Protein AF-0000000076155299 (afdb_homodimer)

Structure (mmCIF, N/CA/C/O backbone):
data_AF-0000000076155299-model_v1
#
loop_
_entity.id
_entity.type
_entity.pdbx_description
1 polymer 'C-type lectin domain-containing protein'
#
loop_
_atom_site.group_PDB
_atom_site.id
_atom_site.type_symbol
_atom_site.label_atom_id
_atom_site.label_alt_id
_atom_site.label_comp_id
_atom_site.label_asym_id
_atom_site.label_entity_id
_atom_site.label_seq_id
_atom_site.pdbx_PDB_ins_code
_atom_site.Cartn_x
_atom_site.Cartn_y
_atom_site.Cartn_z
_atom_site.occupancy
_atom_site.B_iso_or_equiv
_atom_site.auth_seq_id
_atom_site.auth_comp_id
_atom_site.auth_asym_id
_atom_site.auth_atom_id
_atom_site.pdbx_PDB_model_num
ATOM 1 N N . GLN A 1 1 ? -7.082 25.656 -17.25 1 44.06 1 GLN A N 1
ATOM 2 C CA . GLN A 1 1 ? -6.465 25.719 -15.93 1 44.06 1 GLN A CA 1
ATOM 3 C C . GLN A 1 1 ? -6.414 24.328 -15.289 1 44.06 1 GLN A C 1
ATOM 5 O O . GLN A 1 1 ? -7.387 23.578 -15.352 1 44.06 1 GLN A O 1
ATOM 10 N N . ALA A 1 2 ? -5.34 23.812 -14.836 1 63.66 2 ALA A N 1
ATOM 11 C CA . ALA A 1 2 ? -5.23 22.469 -14.25 1 63.66 2 ALA A CA 1
ATOM 12 C C . ALA A 1 2 ? -6.055 22.359 -12.969 1 63.66 2 ALA A C 1
ATOM 14 O O . ALA A 1 2 ? -5.93 23.203 -12.07 1 63.66 2 ALA A O 1
AT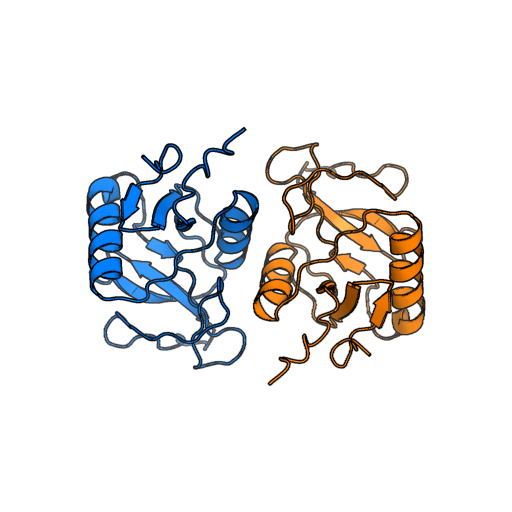OM 15 N N . ASP A 1 3 ? -7.16 21.797 -13.078 1 85.69 3 ASP A N 1
ATOM 16 C CA . ASP A 1 3 ? -8.008 21.734 -11.891 1 85.69 3 ASP A CA 1
ATOM 17 C C . ASP A 1 3 ? -7.906 20.375 -11.211 1 85.69 3 ASP A C 1
ATOM 19 O O . ASP A 1 3 ? -7.629 19.359 -11.867 1 85.69 3 ASP A O 1
ATOM 23 N N . CYS A 1 4 ? -7.969 20.5 -9.836 1 93.81 4 CYS A N 1
ATOM 24 C CA . CYS A 1 4 ? -8.016 19.266 -9.07 1 93.81 4 CYS A CA 1
ATOM 25 C C . CYS A 1 4 ? -9.32 18.516 -9.328 1 93.81 4 CYS A C 1
ATOM 27 O O . CYS A 1 4 ? -10.352 19.125 -9.578 1 93.81 4 CYS A O 1
ATOM 29 N N . PRO A 1 5 ? -9.195 17.156 -9.375 1 91.25 5 PRO A N 1
ATOM 30 C CA . PRO A 1 5 ? -10.453 16.391 -9.422 1 91.25 5 PRO A CA 1
ATOM 31 C C . PRO A 1 5 ? -11.406 16.766 -8.289 1 91.25 5 PRO A C 1
ATOM 33 O O . PRO A 1 5 ? -10.977 17.266 -7.254 1 91.25 5 PRO A O 1
ATOM 36 N N . ASN A 1 6 ? -12.672 16.438 -8.508 1 89.94 6 ASN A N 1
ATOM 37 C CA . ASN A 1 6 ? -13.672 16.75 -7.496 1 89.94 6 ASN A CA 1
ATOM 38 C C . ASN A 1 6 ? -13.289 16.203 -6.129 1 89.94 6 ASN A C 1
ATOM 40 O O . ASN A 1 6 ? -12.82 15.062 -6.027 1 89.94 6 ASN A O 1
ATOM 44 N N . GLY A 1 7 ? -13.484 17.078 -5.102 1 92.81 7 GLY A N 1
ATOM 45 C CA . GLY A 1 7 ? -13.234 16.688 -3.729 1 92.81 7 GLY A CA 1
ATOM 46 C C . GLY A 1 7 ? -11.82 16.969 -3.268 1 92.81 7 GLY A C 1
ATOM 47 O O . GLY A 1 7 ? -11.539 16.953 -2.066 1 92.81 7 GLY A O 1
ATOM 48 N N . PHE A 1 8 ? -11 17.156 -4.254 1 96.44 8 PHE A N 1
ATOM 49 C CA . PHE A 1 8 ? -9.633 17.516 -3.9 1 96.44 8 PHE A CA 1
ATOM 50 C C . PHE A 1 8 ? -9.477 19.031 -3.809 1 96.44 8 PHE A C 1
ATOM 52 O O . PHE A 1 8 ? -10.141 19.781 -4.539 1 96.44 8 PHE A O 1
ATOM 59 N N . THR A 1 9 ? -8.617 19.516 -2.947 1 96.81 9 THR A N 1
ATOM 60 C CA . THR A 1 9 ? -8.281 20.922 -2.773 1 96.81 9 THR A CA 1
ATOM 61 C C . THR A 1 9 ? -6.852 21.203 -3.223 1 96.81 9 THR A C 1
ATOM 63 O O . THR A 1 9 ? -5.934 20.453 -2.885 1 96.81 9 THR A O 1
ATOM 66 N N . ARG A 1 10 ? -6.711 22.25 -3.883 1 96.19 10 ARG A N 1
ATOM 67 C CA . ARG A 1 10 ? -5.43 22.547 -4.512 1 96.19 10 ARG A CA 1
ATOM 68 C C . ARG A 1 10 ? -4.516 23.312 -3.568 1 96.19 10 ARG A C 1
ATOM 70 O O . ARG A 1 10 ? -4.973 24.219 -2.863 1 96.19 10 ARG A O 1
ATOM 77 N N . HIS A 1 11 ? -3.297 22.953 -3.553 1 96.62 11 HIS A N 1
ATOM 78 C CA . HIS A 1 11 ? -2.18 23.734 -3.041 1 96.62 11 HIS A CA 1
ATOM 79 C C . HIS A 1 11 ? -0.967 23.641 -3.959 1 96.62 11 HIS A C 1
ATOM 81 O O . HIS A 1 11 ? -0.365 22.562 -4.086 1 96.62 11 HIS A O 1
ATOM 87 N N . ASP A 1 12 ? -0.686 24.734 -4.578 1 94.62 12 ASP A N 1
ATOM 88 C CA . ASP A 1 12 ? 0.401 24.766 -5.555 1 94.62 12 ASP A CA 1
ATOM 89 C C . ASP A 1 12 ? 0.189 23.719 -6.648 1 94.62 12 ASP A C 1
ATOM 91 O O . ASP A 1 12 ? -0.841 23.719 -7.324 1 94.62 12 ASP A O 1
ATOM 95 N N . ASP A 1 13 ? 1.08 22.75 -6.805 1 94.75 13 ASP A N 1
ATOM 96 C CA . ASP A 1 13 ? 1.011 21.781 -7.895 1 94.75 13 ASP A CA 1
ATOM 97 C C . ASP A 1 13 ? 0.493 20.438 -7.402 1 94.75 13 ASP A C 1
ATOM 99 O O . ASP A 1 13 ? 0.753 19.406 -8.023 1 94.75 13 ASP A O 1
ATOM 103 N N . SER A 1 14 ? -0.213 20.531 -6.285 1 96.62 14 SER A N 1
ATOM 104 C CA . SER A 1 14 ? -0.74 19.297 -5.723 1 96.62 14 SER A CA 1
ATOM 105 C C . SER A 1 14 ? -2.197 19.453 -5.301 1 96.62 14 SER A C 1
ATOM 107 O O . SER A 1 14 ? -2.666 20.578 -5.082 1 96.62 14 SER A O 1
ATOM 109 N N . CYS A 1 15 ? -2.855 18.312 -5.281 1 97.94 15 CYS A N 1
ATOM 110 C CA . CYS A 1 15 ? -4.242 18.203 -4.844 1 97.94 15 CYS A CA 1
ATOM 111 C C . CYS A 1 15 ? -4.367 17.297 -3.633 1 97.94 15 CYS A C 1
ATOM 113 O O . CYS A 1 15 ? -3.705 16.25 -3.562 1 97.94 15 CYS A O 1
ATOM 115 N N . TYR A 1 16 ? -5.176 17.766 -2.658 1 98.44 16 TYR A N 1
ATOM 116 C CA . TYR A 1 16 ? -5.293 17.031 -1.399 1 98.44 16 TYR A CA 1
ATOM 117 C C . TYR A 1 16 ? -6.75 16.703 -1.094 1 98.44 16 TYR A C 1
ATOM 119 O O . TYR A 1 16 ? -7.648 17.5 -1.396 1 98.44 16 TYR A O 1
ATOM 127 N N . LYS A 1 17 ? -6.984 15.555 -0.521 1 98.38 17 LYS A N 1
ATOM 128 C CA . LYS A 1 17 ? -8.328 15.148 -0.112 1 98.38 17 LYS A CA 1
ATOM 129 C C . LYS A 1 17 ? -8.289 14.328 1.173 1 98.38 17 LYS A C 1
ATOM 131 O O . LYS A 1 17 ? -7.492 13.391 1.29 1 98.38 17 LYS A O 1
ATOM 136 N N . ALA A 1 18 ? -9.055 14.719 2.168 1 98.69 18 ALA A N 1
ATOM 137 C CA . ALA A 1 18 ? -9.273 13.891 3.35 1 98.69 18 ALA A CA 1
ATOM 138 C C . ALA A 1 18 ? -10.336 12.828 3.082 1 98.69 18 ALA A C 1
ATOM 140 O O . ALA A 1 18 ? -11.43 13.141 2.607 1 98.69 18 ALA A O 1
ATOM 141 N N . ILE A 1 19 ? -10 11.648 3.352 1 98.5 19 ILE A N 1
ATOM 142 C CA . ILE A 1 19 ? -10.898 10.531 3.074 1 98.5 19 ILE A CA 1
ATOM 143 C C . ILE A 1 19 ? -11.656 10.148 4.344 1 98.5 19 ILE A C 1
ATOM 145 O O . ILE A 1 19 ? -11.047 9.961 5.402 1 98.5 19 ILE A O 1
ATOM 149 N N . ARG A 1 20 ? -13.016 10.047 4.254 1 97.5 20 ARG A N 1
ATOM 150 C CA . ARG A 1 20 ? -13.867 9.781 5.406 1 97.5 20 ARG A CA 1
ATOM 151 C C . ARG A 1 20 ? -14.102 8.281 5.578 1 97.5 20 ARG A C 1
ATOM 153 O O . ARG A 1 20 ? -15.242 7.84 5.73 1 97.5 20 ARG A O 1
ATOM 160 N N . ILE A 1 21 ? -13.086 7.5 5.52 1 96.5 21 ILE A N 1
ATOM 161 C CA . ILE A 1 21 ? -12.984 6.078 5.824 1 96.5 21 ILE A CA 1
ATOM 162 C C . ILE A 1 21 ? -11.852 5.844 6.82 1 96.5 21 ILE A C 1
ATOM 164 O O . ILE A 1 21 ? -10.781 6.445 6.703 1 96.5 21 ILE A O 1
ATOM 168 N N . ARG A 1 22 ? -12.109 5.133 7.828 1 98.12 22 ARG A N 1
ATOM 169 C CA . ARG A 1 22 ? -11.016 4.77 8.719 1 98.12 22 ARG A CA 1
ATOM 170 C C . ARG A 1 22 ? -10.352 3.469 8.273 1 98.12 22 ARG A C 1
ATOM 172 O O . ARG A 1 22 ? -11.039 2.498 7.945 1 98.12 22 ARG A O 1
ATOM 179 N N . ALA A 1 23 ? -9.102 3.406 8.25 1 98.06 23 ALA A N 1
ATOM 180 C CA . ALA A 1 23 ? -8.32 2.266 7.777 1 98.06 23 ALA A CA 1
ATOM 181 C C . ALA A 1 23 ? -6.941 2.236 8.438 1 98.06 23 ALA A C 1
ATOM 183 O O . ALA A 1 23 ? -6.523 3.217 9.055 1 98.06 23 ALA A O 1
ATOM 184 N N . THR A 1 24 ? -6.266 1.047 8.367 1 98 24 THR A N 1
ATOM 185 C CA . THR A 1 24 ? -4.871 0.985 8.797 1 98 24 THR A CA 1
ATOM 186 C C . THR A 1 24 ? -3.988 1.835 7.891 1 98 24 THR A C 1
ATOM 188 O O . THR A 1 24 ? -4.426 2.279 6.828 1 98 24 THR A O 1
ATOM 191 N N . TRP A 1 25 ? -2.795 2.057 8.328 1 98.38 25 TRP A N 1
ATOM 192 C CA . TRP A 1 25 ? -1.875 2.85 7.516 1 98.38 25 TRP A CA 1
ATOM 193 C C . TRP A 1 25 ? -1.635 2.191 6.164 1 98.38 25 TRP A C 1
ATOM 195 O O . TRP A 1 25 ? -1.657 2.861 5.125 1 98.38 25 TRP A O 1
ATOM 205 N N . ALA A 1 26 ? -1.412 0.87 6.219 1 97.06 26 ALA A N 1
ATOM 206 C CA . ALA A 1 26 ? -1.175 0.147 4.973 1 97.06 26 ALA A CA 1
ATOM 207 C C . ALA A 1 26 ? -2.395 0.214 4.059 1 97.06 26 ALA A C 1
ATOM 209 O O . ALA A 1 26 ? -2.266 0.466 2.859 1 97.06 26 ALA A O 1
ATOM 210 N N . GLU A 1 27 ? -3.557 -0.013 4.586 1 95.94 27 GLU A N 1
ATOM 211 C CA . GLU A 1 27 ? -4.789 0.052 3.803 1 95.94 27 GLU A CA 1
ATOM 212 C C . GLU A 1 27 ? -5.004 1.45 3.23 1 95.94 27 GLU A C 1
ATOM 214 O O . GLU A 1 27 ? -5.465 1.597 2.098 1 95.94 27 GLU A O 1
ATOM 219 N N . SER A 1 28 ? -4.707 2.469 3.994 1 98.25 28 SER A N 1
ATOM 220 C CA . SER A 1 28 ? -4.836 3.844 3.523 1 98.25 28 SER A CA 1
ATOM 221 C C . SER A 1 28 ? -3.875 4.125 2.371 1 98.25 28 SER A C 1
ATOM 223 O O . SER A 1 28 ? -4.223 4.832 1.424 1 98.25 28 SER A O 1
ATOM 225 N N . THR A 1 29 ? -2.674 3.549 2.541 1 96.56 29 THR A N 1
ATOM 226 C CA . THR A 1 29 ? -1.676 3.695 1.487 1 96.56 29 THR A CA 1
ATOM 227 C C . THR A 1 29 ? -2.172 3.078 0.183 1 96.56 29 THR A C 1
ATOM 229 O O . THR A 1 29 ? -2.076 3.697 -0.879 1 96.56 29 THR A O 1
ATOM 232 N N . VAL A 1 30 ? -2.705 1.923 0.257 1 94.19 30 VAL A N 1
ATOM 233 C CA . VAL A 1 30 ? -3.203 1.211 -0.915 1 94.19 30 VAL A CA 1
ATOM 234 C C . VAL A 1 30 ? -4.414 1.943 -1.487 1 94.19 30 VAL A C 1
ATOM 236 O O . VAL A 1 30 ? -4.539 2.092 -2.705 1 94.19 30 VAL A O 1
ATOM 239 N N . TYR A 1 31 ? -5.328 2.387 -0.638 1 93.69 31 TYR A N 1
ATOM 240 C CA . TYR A 1 31 ? -6.504 3.123 -1.082 1 93.69 31 TYR A CA 1
ATOM 241 C C . TYR A 1 31 ? -6.109 4.332 -1.924 1 93.69 31 TYR A C 1
ATOM 243 O O . TYR A 1 31 ? -6.594 4.5 -3.045 1 93.69 31 TYR A O 1
ATOM 251 N N . CYS A 1 32 ? -5.246 5.184 -1.368 1 95.94 32 CYS A N 1
ATOM 252 C CA . CYS A 1 32 ? -4.828 6.375 -2.104 1 95.94 32 CYS A CA 1
ATOM 253 C C . CYS A 1 32 ? -4.191 5.996 -3.436 1 95.94 32 CYS A C 1
ATOM 255 O O . CYS A 1 32 ? -4.512 6.586 -4.469 1 95.94 32 CYS A O 1
ATOM 257 N N . HIS A 1 33 ? -3.373 5.004 -3.377 1 90.38 33 HIS A N 1
ATOM 258 C CA . HIS A 1 33 ? -2.684 4.57 -4.586 1 90.38 33 HIS A CA 1
ATOM 259 C C . HIS A 1 33 ? -3.674 4.098 -5.645 1 90.38 33 HIS A C 1
ATOM 261 O O . HIS A 1 33 ? -3.574 4.484 -6.812 1 90.38 33 HIS A O 1
ATOM 267 N N . MET A 1 34 ? -4.629 3.254 -5.289 1 85 34 MET A N 1
ATOM 268 C CA . MET A 1 34 ? -5.594 2.668 -6.219 1 85 34 MET A CA 1
ATOM 269 C C . MET A 1 34 ? -6.473 3.748 -6.84 1 85 34 MET A C 1
ATOM 271 O O . MET A 1 34 ? -7.016 3.561 -7.93 1 85 34 MET A O 1
ATOM 275 N N . PHE A 1 35 ? -6.527 4.879 -6.25 1 86.62 35 PHE A N 1
ATOM 276 C CA . PHE A 1 35 ? -7.344 5.969 -6.77 1 86.62 35 PHE A CA 1
ATOM 277 C C . PHE A 1 35 ? -6.465 7.086 -7.32 1 86.62 35 PHE A C 1
ATOM 279 O O . PHE A 1 35 ? -6.852 8.258 -7.293 1 86.62 35 PHE A O 1
ATOM 286 N N . GLY A 1 36 ? -5.266 6.738 -7.746 1 87.38 36 GLY A N 1
ATOM 287 C CA . GLY A 1 36 ? -4.402 7.633 -8.5 1 87.38 36 GLY A CA 1
ATOM 288 C C . GLY A 1 36 ? -3.758 8.703 -7.637 1 87.38 36 GLY A C 1
ATOM 289 O O . GLY A 1 36 ? -3.447 9.789 -8.117 1 87.38 36 GLY A O 1
ATOM 290 N N . SER A 1 37 ? -3.691 8.438 -6.453 1 94 37 SER A N 1
ATOM 291 C CA . SER A 1 37 ? -3.088 9.359 -5.492 1 94 37 SER A CA 1
ATOM 292 C C . SER A 1 37 ? -2.135 8.625 -4.555 1 94 37 SER A C 1
ATOM 294 O O . SER A 1 37 ? -1.744 7.488 -4.82 1 94 37 SER A O 1
ATOM 296 N N . GLU A 1 38 ? -1.6 9.336 -3.584 1 95.31 38 GLU A N 1
ATOM 297 C CA . GLU A 1 38 ? -0.686 8.797 -2.582 1 95.31 38 GLU A CA 1
ATOM 298 C C . GLU A 1 38 ? -1.012 9.336 -1.19 1 95.31 38 GLU A C 1
ATOM 300 O O . GLU A 1 38 ? -1.522 10.445 -1.051 1 95.31 38 GLU A O 1
ATOM 305 N N . LEU A 1 39 ? -0.754 8.461 -0.237 1 97.94 39 LEU A N 1
ATOM 306 C CA . LEU A 1 39 ? -0.814 9.008 1.113 1 97.94 39 LEU A CA 1
ATOM 307 C C . LEU A 1 39 ? 0.085 10.227 1.244 1 97.94 39 LEU A C 1
ATOM 309 O O . LEU A 1 39 ? 1.224 10.227 0.771 1 97.94 39 LEU A O 1
ATOM 313 N N . THR A 1 40 ? -0.37 11.297 1.908 1 98.56 40 THR A N 1
ATOM 314 C CA . THR A 1 40 ? 0.162 12.656 1.81 1 98.56 40 THR A CA 1
ATOM 315 C C . THR A 1 40 ? 1.554 12.734 2.43 1 98.56 40 THR A C 1
ATOM 317 O O . THR A 1 40 ? 1.771 12.25 3.545 1 98.56 40 THR A O 1
ATOM 320 N N . SER A 1 41 ? 2.457 13.289 1.679 1 98.19 41 SER A N 1
ATOM 321 C CA . SER A 1 41 ? 3.744 13.758 2.178 1 98.19 41 SER A CA 1
ATOM 322 C C . SER A 1 41 ? 3.719 15.266 2.43 1 98.19 41 SER A C 1
ATOM 324 O O . SER A 1 41 ? 3.074 16.016 1.691 1 98.19 41 SER A O 1
ATOM 326 N N . ILE A 1 42 ? 4.352 15.711 3.49 1 98.38 42 ILE A N 1
ATOM 327 C CA . ILE A 1 42 ? 4.461 17.125 3.799 1 98.38 42 ILE A CA 1
ATOM 328 C C . ILE A 1 42 ? 5.934 17.531 3.842 1 98.38 42 ILE A C 1
ATOM 330 O O . ILE A 1 42 ? 6.645 17.219 4.797 1 98.38 42 ILE A O 1
ATOM 334 N N . GLU A 1 43 ? 6.273 18.297 2.836 1 97.12 43 GLU A N 1
ATOM 335 C CA . GLU A 1 43 ? 7.707 18.516 2.652 1 97.12 43 GLU A CA 1
ATOM 336 C C . GLU A 1 43 ? 8.102 19.938 2.988 1 97.12 43 GLU A C 1
ATOM 338 O O . GLU A 1 43 ? 9.289 20.266 3.057 1 97.12 43 GLU A O 1
ATOM 343 N N . THR A 1 44 ? 7.156 20.844 3.193 1 97.69 44 THR A N 1
ATOM 344 C CA . THR A 1 44 ? 7.438 22.234 3.531 1 97.69 44 THR A CA 1
ATOM 345 C C . THR A 1 44 ? 6.477 22.734 4.605 1 97.69 44 THR A C 1
ATOM 347 O O . THR A 1 44 ? 5.406 22.172 4.805 1 97.69 44 THR A O 1
ATOM 350 N N . GLU A 1 45 ? 6.938 23.828 5.242 1 98.06 45 GLU A N 1
ATOM 351 C CA . GLU A 1 45 ? 6.098 24.453 6.258 1 98.06 45 GLU A CA 1
ATOM 352 C C . GLU A 1 45 ? 4.797 24.984 5.652 1 98.06 45 GLU A C 1
ATOM 354 O O . GLU A 1 45 ? 3.732 24.859 6.262 1 98.06 45 GLU A O 1
ATOM 359 N N . LEU A 1 46 ? 4.852 25.516 4.492 1 98.12 46 LEU A N 1
ATOM 360 C CA . LEU A 1 46 ? 3.666 26.047 3.83 1 98.12 46 LEU A CA 1
ATOM 361 C C . LEU A 1 46 ? 2.676 24.938 3.506 1 98.12 46 LEU A C 1
ATOM 363 O O . LEU A 1 46 ? 1.467 25.094 3.682 1 98.12 46 LEU A O 1
ATOM 367 N N . GLU A 1 47 ? 3.205 23.875 3.014 1 98.31 47 GLU A N 1
ATOM 368 C CA . GLU A 1 47 ? 2.363 22.719 2.75 1 98.31 47 GLU A CA 1
ATOM 369 C C . GLU A 1 47 ? 1.701 22.203 4.027 1 98.31 47 GLU A C 1
ATOM 371 O O . GLU A 1 47 ? 0.523 21.844 4.023 1 98.31 47 GLU A O 1
ATOM 376 N N . ASN A 1 48 ? 2.457 22.219 5.098 1 98.62 48 ASN A N 1
ATOM 377 C CA . ASN A 1 48 ? 1.934 21.812 6.395 1 98.62 48 ASN A CA 1
ATOM 378 C C . ASN A 1 48 ? 0.776 22.703 6.84 1 98.62 48 ASN A C 1
ATOM 380 O O . ASN A 1 48 ? -0.27 22.203 7.258 1 98.62 48 ASN A O 1
ATOM 384 N N . LYS A 1 49 ? 1.005 23.969 6.766 1 98.5 49 LYS A N 1
ATOM 385 C CA . LYS A 1 49 ? -0.026 24.938 7.137 1 98.5 49 LYS A CA 1
ATOM 386 C C . LYS A 1 49 ? -1.279 24.766 6.285 1 98.5 49 LYS A C 1
ATOM 388 O O . LYS A 1 49 ? -2.398 24.844 6.793 1 98.5 49 LYS A O 1
ATOM 393 N N . PHE A 1 50 ? -1.077 24.547 5.023 1 98.75 50 PHE A N 1
ATOM 394 C CA . PHE A 1 50 ? -2.207 24.328 4.129 1 98.75 50 PHE A CA 1
ATOM 395 C C . PHE A 1 50 ? -3.014 23.109 4.555 1 98.75 50 PHE A C 1
ATOM 397 O O . PHE A 1 50 ? -4.238 23.188 4.688 1 98.75 50 PHE A O 1
ATOM 404 N N . VAL A 1 51 ? -2.309 21.938 4.719 1 98.75 51 VAL A N 1
ATOM 405 C CA . VAL A 1 51 ? -2.982 20.688 5.059 1 98.75 51 VAL A CA 1
ATOM 406 C C . VAL A 1 51 ? -3.75 20.844 6.371 1 98.75 51 VAL A C 1
ATOM 408 O O . VAL A 1 51 ? -4.914 20.453 6.469 1 98.75 51 VAL A O 1
ATOM 411 N N . ILE A 1 52 ? -3.105 21.484 7.363 1 98.75 52 ILE A N 1
ATOM 412 C CA . ILE A 1 52 ? -3.744 21.703 8.656 1 98.75 52 ILE A CA 1
ATOM 413 C C . ILE A 1 52 ? -4.992 22.562 8.469 1 98.75 52 ILE A C 1
ATOM 415 O O . ILE A 1 52 ? -6.059 22.25 9.008 1 98.75 52 ILE A O 1
ATOM 419 N N . GLY A 1 53 ? -4.824 23.656 7.727 1 98.62 53 GLY A N 1
ATOM 420 C CA . GLY A 1 53 ? -5.969 24.516 7.473 1 98.62 53 GLY A CA 1
ATOM 421 C C . GLY A 1 53 ? -7.121 23.797 6.801 1 98.62 53 GLY A C 1
ATOM 422 O O . GLY A 1 53 ? -8.281 23.969 7.191 1 98.62 53 GLY A O 1
ATOM 423 N N . MET A 1 54 ? -6.832 23.031 5.809 1 98.25 54 MET A N 1
ATOM 424 C CA . MET A 1 54 ? -7.84 22.25 5.102 1 98.25 54 MET A CA 1
ATOM 425 C C . MET A 1 54 ? -8.586 21.328 6.062 1 98.25 54 MET A C 1
ATOM 427 O O . MET A 1 54 ? -9.82 21.281 6.043 1 98.25 54 MET A O 1
ATOM 431 N N . LEU A 1 55 ? -7.867 20.641 6.922 1 98.56 55 LEU A N 1
ATOM 432 C CA . LEU A 1 55 ? -8.461 19.688 7.848 1 98.56 55 LEU A CA 1
ATOM 433 C C . LEU A 1 55 ? -9.258 20.391 8.938 1 98.56 55 LEU A C 1
ATOM 435 O O . LEU A 1 55 ? -10.328 19.922 9.336 1 98.56 55 LEU A O 1
ATOM 439 N N . GLN A 1 56 ? -8.711 21.516 9.43 1 98.31 56 GLN A N 1
ATOM 440 C CA . GLN A 1 56 ? -9.414 22.297 10.438 1 98.31 56 GLN A CA 1
ATOM 441 C C . GLN A 1 56 ? -10.781 22.766 9.922 1 98.31 56 GLN A C 1
ATOM 443 O O . GLN A 1 56 ? -11.758 22.75 10.672 1 98.31 56 GLN A O 1
ATOM 448 N N . ASN A 1 57 ? -10.852 23.125 8.656 1 97.69 57 ASN A N 1
ATOM 449 C CA . ASN A 1 57 ? -12.078 23.641 8.055 1 97.69 57 ASN A CA 1
ATOM 450 C C . ASN A 1 57 ? -13.148 22.562 7.949 1 97.69 57 ASN A C 1
ATOM 452 O O . ASN A 1 57 ? -14.336 22.859 7.887 1 97.69 57 ASN A O 1
ATOM 456 N N . MET A 1 58 ? -12.742 21.312 7.984 1 97.12 58 MET A N 1
ATOM 457 C CA . MET A 1 58 ? -13.719 20.234 7.785 1 97.12 58 MET A CA 1
ATOM 458 C C . MET A 1 58 ? -13.727 19.281 8.977 1 97.12 58 MET A C 1
ATOM 460 O O . MET A 1 58 ? -14.242 18.172 8.883 1 97.12 58 MET A O 1
ATOM 464 N N . LYS A 1 59 ? -13.094 19.641 10.07 1 96.75 59 LYS A N 1
ATOM 465 C CA . LYS A 1 59 ? -12.844 18.734 11.188 1 96.75 59 LYS A CA 1
ATOM 466 C C . LYS A 1 59 ? -14.156 18.188 11.742 1 96.75 59 LYS A C 1
ATOM 468 O O . LYS A 1 59 ? -14.188 17.078 12.281 1 96.75 59 LYS A O 1
ATOM 473 N N . GLY A 1 60 ? -15.281 18.828 11.586 1 96.81 60 GLY A N 1
ATOM 474 C CA . GLY A 1 60 ? -16.578 18.406 12.086 1 96.81 60 GLY A CA 1
ATOM 475 C C . GLY A 1 60 ? -17.062 17.109 11.469 1 96.81 60 GLY A C 1
ATOM 476 O O . GLY A 1 60 ? -17.938 16.438 12.023 1 96.81 60 GLY A O 1
ATOM 477 N N . SER A 1 61 ? -16.5 16.734 10.32 1 96.69 61 SER A N 1
ATOM 478 C CA . SER A 1 61 ? -16.906 15.539 9.586 1 96.69 61 SER A CA 1
ATOM 479 C C . SER A 1 61 ? -16.141 14.312 10.07 1 96.69 61 SER A C 1
ATOM 481 O O . SER A 1 61 ? -16.391 13.203 9.586 1 96.69 61 SER A O 1
ATOM 483 N N . PHE A 1 62 ? -15.266 14.516 11.047 1 98.12 62 PHE A N 1
ATOM 484 C CA . PHE A 1 62 ? -14.375 13.438 11.469 1 98.12 62 PHE A CA 1
ATOM 485 C C . PHE A 1 62 ? -14.445 13.242 12.984 1 98.12 62 PHE A C 1
ATOM 487 O O . PHE A 1 62 ? -14.406 14.211 13.742 1 98.12 62 PHE A O 1
ATOM 494 N N . ASP A 1 63 ? -14.609 11.891 13.367 1 97.56 63 ASP A N 1
ATOM 495 C CA . ASP A 1 63 ? -14.602 11.531 14.781 1 97.56 63 ASP A CA 1
ATOM 496 C C . ASP A 1 63 ? -14.008 10.141 14.992 1 97.56 63 ASP A C 1
ATOM 498 O O . ASP A 1 63 ? -14.609 9.141 14.594 1 97.56 63 ASP A O 1
ATOM 502 N N . PRO A 1 64 ? -12.883 10.109 15.734 1 97.94 64 PRO A N 1
ATOM 503 C CA . PRO A 1 64 ? -11.984 11.164 16.219 1 97.94 64 PRO A CA 1
ATOM 504 C C . PRO A 1 64 ? -11.242 11.867 15.078 1 97.94 64 PRO A C 1
ATOM 506 O O . PRO A 1 64 ? -11.242 11.375 13.945 1 97.94 64 PRO A O 1
ATOM 509 N N . VAL A 1 65 ? -10.758 12.977 15.344 1 98.5 65 VAL A N 1
ATOM 510 C CA . VAL A 1 65 ? -10.047 13.773 14.352 1 98.5 65 VAL A CA 1
ATOM 511 C C . VAL A 1 65 ? -8.578 13.359 14.312 1 98.5 65 VAL A C 1
ATOM 513 O O . VAL A 1 65 ? -7.723 14.023 14.914 1 98.5 65 VAL A O 1
ATOM 516 N N . LYS A 1 66 ? -8.266 12.25 13.672 1 98.62 66 LYS A N 1
ATOM 517 C CA . LYS A 1 66 ? -6.953 11.633 13.492 1 98.62 66 LYS A CA 1
ATOM 518 C C . LYS A 1 66 ? -6.77 11.156 12.055 1 98.62 66 LYS A C 1
ATOM 520 O O . LYS A 1 66 ? -7.629 10.461 11.508 1 98.62 66 LYS A O 1
ATOM 525 N N . PHE A 1 67 ? -5.652 11.555 11.477 1 98.94 67 PHE A N 1
ATOM 526 C CA . PHE A 1 67 ? -5.418 11.242 10.07 1 98.94 67 PHE A CA 1
ATOM 527 C C . PHE A 1 67 ? -4.055 10.594 9.883 1 98.94 67 PHE A C 1
ATOM 529 O O . PHE A 1 67 ? -3.061 11.031 10.469 1 98.94 67 PHE A O 1
ATOM 536 N N . TRP A 1 68 ? -4.074 9.5 9.062 1 98.94 68 TRP A N 1
ATOM 537 C CA . TRP A 1 68 ? -2.783 9.016 8.586 1 98.94 68 TRP A CA 1
ATOM 538 C C . TRP A 1 68 ? -2.168 9.984 7.582 1 98.94 68 TRP A C 1
ATOM 540 O O . TRP A 1 68 ? -2.867 10.531 6.727 1 98.94 68 TRP A O 1
ATOM 550 N N . LEU A 1 69 ? -0.89 10.227 7.703 1 98.88 69 LEU A N 1
ATOM 551 C CA . LEU A 1 69 ? -0.03 10.773 6.66 1 98.88 69 LEU A CA 1
ATOM 552 C C . LEU A 1 69 ? 0.912 9.703 6.113 1 98.88 69 LEU A C 1
ATOM 554 O O . LEU A 1 69 ? 0.89 8.562 6.57 1 98.88 69 LEU A O 1
ATOM 558 N N . GLY A 1 70 ? 1.752 10.07 5.172 1 98.56 70 GLY A N 1
ATOM 559 C CA . GLY A 1 70 ? 2.498 9.078 4.414 1 98.56 70 GLY A CA 1
ATOM 560 C C . GLY A 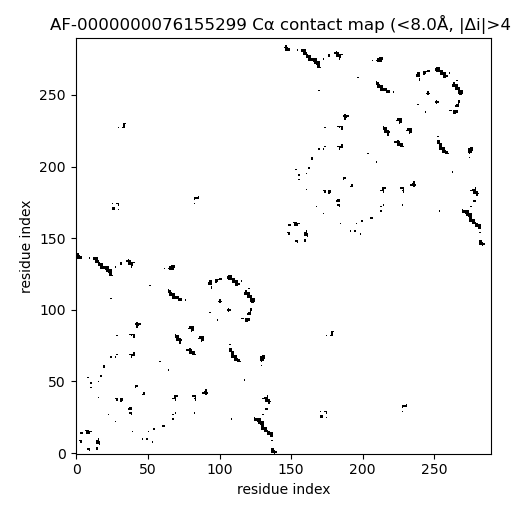1 70 ? 3.816 8.703 5.062 1 98.56 70 GLY A C 1
ATOM 561 O O . GLY A 1 70 ? 4.562 7.875 4.527 1 98.56 70 GLY A O 1
ATOM 562 N N . GLY A 1 71 ? 4.137 9.172 6.172 1 98.25 71 GLY A N 1
ATOM 563 C CA . GLY A 1 71 ? 5.426 8.906 6.797 1 98.25 71 GLY A CA 1
ATOM 564 C C . GLY A 1 71 ? 5.461 7.605 7.57 1 98.25 71 GLY A C 1
ATOM 565 O O . GLY A 1 71 ? 4.477 7.238 8.219 1 98.25 71 GLY A O 1
ATOM 566 N N . SER A 1 72 ? 6.617 6.898 7.469 1 97.75 72 SER A N 1
ATOM 567 C CA . SER A 1 72 ? 6.809 5.664 8.227 1 97.75 72 SER A CA 1
ATOM 568 C C . SER A 1 72 ? 8.289 5.371 8.438 1 97.75 72 SER A C 1
ATOM 570 O O . SER A 1 72 ? 9.133 5.773 7.629 1 97.75 72 SER A O 1
ATOM 572 N N . ASP A 1 73 ? 8.578 4.766 9.523 1 96.19 73 ASP A N 1
ATOM 573 C CA . ASP A 1 73 ? 9.938 4.273 9.734 1 96.19 73 ASP A CA 1
ATOM 574 C C . ASP A 1 73 ? 9.953 2.752 9.883 1 96.19 73 ASP A C 1
ATOM 576 O O . ASP A 1 73 ? 10.812 2.197 10.57 1 96.19 73 ASP A O 1
ATOM 580 N N . MET A 1 74 ? 9 2.111 9.219 1 90.88 74 MET A N 1
ATOM 581 C CA . MET A 1 74 ? 8.852 0.661 9.289 1 90.88 74 MET A CA 1
ATOM 582 C C . MET A 1 74 ? 10.078 -0.037 8.703 1 90.88 74 MET A C 1
ATOM 584 O O . MET A 1 74 ? 10.5 -1.082 9.203 1 90.88 74 MET A O 1
ATOM 588 N N . ALA A 1 75 ? 10.656 0.454 7.668 1 86.25 75 ALA A N 1
ATOM 589 C CA . ALA A 1 75 ? 11.789 -0.166 6.98 1 86.25 75 ALA A CA 1
ATOM 590 C C . ALA A 1 75 ? 13.039 -0.155 7.855 1 86.25 75 ALA A C 1
ATOM 592 O O . ALA A 1 75 ? 13.766 -1.148 7.922 1 86.25 75 ALA A O 1
ATOM 593 N N . GLU A 1 76 ? 13.273 0.939 8.438 1 89.94 76 GLU A N 1
ATOM 594 C CA . GLU A 1 76 ? 14.383 1.133 9.367 1 89.94 76 GLU A CA 1
ATOM 595 C C . GLU A 1 76 ? 13.977 2.027 10.531 1 89.94 76 GLU A C 1
ATOM 597 O O . GLU A 1 76 ? 13.773 3.23 10.359 1 89.94 76 GLU A O 1
ATOM 602 N N . GLU A 1 77 ? 13.914 1.437 11.711 1 92.88 77 GLU A N 1
ATOM 603 C CA . GLU A 1 77 ? 13.469 2.172 12.891 1 92.88 77 GLU A CA 1
ATOM 604 C C . GLU A 1 77 ? 14.289 3.449 13.086 1 92.88 77 GLU A C 1
ATOM 606 O O . GLU A 1 77 ? 15.516 3.418 13.047 1 92.88 77 GLU A O 1
ATOM 611 N N . GLY A 1 78 ? 13.555 4.555 13.281 1 95.44 78 GLY A N 1
ATOM 612 C CA . GLY A 1 78 ? 14.195 5.84 13.508 1 95.44 78 GLY A CA 1
ATOM 613 C C . GLY A 1 78 ? 14.469 6.605 12.227 1 95.44 78 GLY A C 1
ATOM 614 O O . GLY A 1 78 ? 14.734 7.809 12.258 1 95.44 78 GLY A O 1
ATOM 615 N N . SER A 1 79 ? 14.445 5.934 11.117 1 95.94 79 SER A N 1
ATOM 616 C CA . SER A 1 79 ? 14.641 6.562 9.82 1 95.94 79 SER A CA 1
ATOM 617 C C . SER A 1 79 ? 13.32 6.727 9.078 1 95.94 79 SER A C 1
ATOM 619 O O . SER A 1 79 ? 12.891 5.824 8.352 1 95.94 79 SER A O 1
ATOM 621 N N . TRP A 1 80 ? 12.766 7.918 9.227 1 97.62 80 TRP A N 1
ATOM 622 C CA . TRP A 1 80 ? 11.445 8.18 8.664 1 97.62 80 TRP A CA 1
ATOM 623 C C . TRP A 1 80 ? 11.539 8.562 7.195 1 97.62 80 TRP A C 1
ATOM 625 O O . TRP A 1 80 ? 12.375 9.383 6.816 1 97.62 80 TRP A O 1
ATOM 635 N N . VAL A 1 81 ? 10.727 7.879 6.391 1 96.44 81 VAL A N 1
ATOM 636 C CA . VAL A 1 81 ? 10.656 8.164 4.961 1 96.44 81 VAL A CA 1
ATOM 637 C C . VAL A 1 81 ? 9.195 8.359 4.551 1 96.44 81 VAL A C 1
ATOM 639 O O . VAL A 1 81 ? 8.281 7.98 5.285 1 96.44 81 VAL A O 1
ATOM 642 N N . TRP A 1 82 ? 9.016 9.055 3.443 1 96.75 82 TRP A N 1
ATOM 643 C CA . TRP A 1 82 ? 7.688 9.133 2.836 1 96.75 82 TRP A CA 1
ATOM 644 C C . TRP A 1 82 ? 7.391 7.887 2.016 1 96.75 82 TRP A C 1
ATOM 646 O O . TRP A 1 82 ? 8.195 7.477 1.179 1 96.75 82 TRP A O 1
ATOM 656 N N . ALA A 1 83 ? 6.246 7.309 2.221 1 94.31 83 ALA A N 1
ATOM 657 C CA . ALA A 1 83 ? 5.848 6.113 1.478 1 94.31 83 ALA A CA 1
ATOM 658 C C . ALA A 1 83 ? 5.82 6.387 -0.024 1 94.31 83 ALA A C 1
ATOM 660 O O . ALA A 1 83 ? 6.16 5.512 -0.826 1 94.31 83 ALA A O 1
ATOM 661 N N . LYS A 1 84 ? 5.41 7.527 -0.37 1 89.75 84 LYS A N 1
ATOM 662 C CA . LYS A 1 84 ? 5.273 7.922 -1.769 1 89.75 84 LYS A CA 1
ATOM 663 C C . LYS A 1 84 ? 6.605 7.809 -2.504 1 89.75 84 LYS A C 1
ATOM 665 O O . LYS A 1 84 ? 6.672 7.223 -3.588 1 89.75 84 LYS A O 1
ATOM 670 N N . SER A 1 85 ? 7.691 8.328 -1.956 1 88.62 85 SER A N 1
ATOM 671 C CA . SER A 1 85 ? 8.938 8.523 -2.688 1 88.62 85 SER A CA 1
ATOM 672 C C . SER A 1 85 ? 10.055 7.652 -2.117 1 88.62 85 SER A C 1
ATOM 674 O O . SER A 1 85 ? 11.094 7.473 -2.754 1 88.62 85 SER A O 1
ATOM 676 N N . GLY A 1 86 ? 9.867 7.188 -0.94 1 90.5 86 GLY A N 1
ATOM 677 C CA . GLY A 1 86 ? 10.953 6.52 -0.246 1 90.5 86 GLY A CA 1
ATOM 678 C C . GLY A 1 86 ? 12.023 7.477 0.248 1 90.5 86 GLY A C 1
ATOM 679 O O . GLY A 1 86 ? 13.031 7.051 0.816 1 90.5 86 GLY A O 1
ATOM 680 N N . GLN A 1 87 ? 11.781 8.734 0.105 1 93 87 GLN A N 1
ATOM 681 C CA . GLN A 1 87 ? 12.773 9.734 0.479 1 93 87 GLN A CA 1
ATOM 682 C C . GLN A 1 87 ? 12.648 10.109 1.953 1 93 87 GLN A C 1
ATOM 684 O O . GLN A 1 87 ? 11.555 10.07 2.518 1 93 87 GLN A O 1
ATOM 689 N N . PRO A 1 88 ? 13.75 10.562 2.543 1 96.5 88 PRO A N 1
ATOM 690 C CA . PRO A 1 88 ? 13.711 11 3.941 1 96.5 88 PRO A CA 1
ATOM 691 C C . PRO A 1 88 ? 12.945 12.312 4.133 1 96.5 88 PRO A C 1
ATOM 693 O O . PRO A 1 88 ? 12.773 13.07 3.176 1 96.5 88 PRO A O 1
ATOM 696 N N . LEU A 1 89 ? 12.492 12.516 5.348 1 97.75 89 LEU A N 1
ATOM 697 C CA . LEU A 1 89 ? 11.844 13.773 5.691 1 97.75 89 LEU A CA 1
ATOM 698 C C . LEU A 1 89 ? 12.82 14.938 5.609 1 97.75 89 LEU A C 1
ATOM 700 O O . LEU A 1 89 ? 13.969 14.82 6.043 1 97.75 89 LEU A O 1
ATOM 704 N N . THR A 1 90 ? 12.383 16.062 5.066 1 96.75 90 THR A N 1
ATOM 705 C CA . THR A 1 90 ? 13.172 17.281 5.031 1 96.75 90 THR A CA 1
ATOM 706 C C . THR A 1 90 ? 12.508 18.391 5.855 1 96.75 90 THR A C 1
ATOM 708 O O . THR A 1 90 ? 13.07 19.469 6.027 1 96.75 90 THR A O 1
ATOM 711 N N . TYR A 1 91 ? 11.43 18.266 6.207 1 98.06 91 TYR A N 1
ATOM 712 C CA . TYR A 1 91 ? 10.609 19.062 7.105 1 98.06 91 TYR A CA 1
ATOM 713 C C . TYR A 1 91 ? 9.898 18.188 8.125 1 98.06 91 TYR A C 1
ATOM 715 O O . TYR A 1 91 ? 9.469 17.078 7.805 1 98.06 91 TYR A O 1
ATOM 723 N N . THR A 1 92 ? 9.859 18.703 9.398 1 98.38 92 THR A N 1
ATOM 724 C CA . THR A 1 92 ? 9.109 17.938 1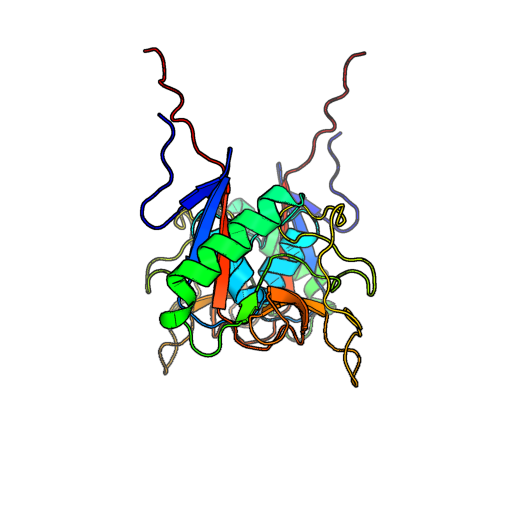0.391 1 98.38 92 THR A CA 1
ATOM 725 C C . THR A 1 92 ? 8.195 18.859 11.203 1 98.38 92 THR A C 1
ATOM 727 O O . THR A 1 92 ? 8.461 20.062 11.312 1 98.38 92 THR A O 1
ATOM 730 N N . ASN A 1 93 ? 7.094 18.328 11.703 1 98.69 93 ASN A N 1
ATOM 731 C CA . ASN A 1 93 ? 6.16 18.984 12.617 1 98.69 93 ASN A CA 1
ATOM 732 C C . ASN A 1 93 ? 5.695 18.016 13.711 1 98.69 93 ASN A C 1
ATOM 734 O O . ASN A 1 93 ? 4.496 17.859 13.938 1 98.69 93 ASN A O 1
ATOM 738 N N . TRP A 1 94 ? 6.676 17.375 14.281 1 98.69 94 TRP A N 1
ATOM 739 C CA . TRP A 1 94 ? 6.371 16.375 15.305 1 98.69 94 TRP A CA 1
ATOM 740 C C . TRP A 1 94 ? 5.828 17.047 16.562 1 98.69 94 TRP A C 1
ATOM 742 O O . TRP A 1 94 ? 6.324 18.094 16.984 1 98.69 94 TRP A O 1
ATOM 752 N N . GLN A 1 95 ? 4.848 16.438 17.125 1 98.25 95 GLN A N 1
ATOM 753 C CA . GLN A 1 95 ? 4.449 16.812 18.484 1 98.25 95 GLN A CA 1
ATOM 754 C C . GLN A 1 95 ? 5.59 16.594 19.469 1 98.25 95 GLN A C 1
ATOM 756 O O . GLN A 1 95 ? 6.34 15.625 19.359 1 98.25 95 GLN A O 1
ATOM 761 N N . HIS A 1 96 ? 5.68 17.5 20.438 1 96.38 96 HIS A N 1
ATOM 762 C CA . HIS A 1 96 ? 6.691 17.328 21.469 1 96.38 96 HIS A CA 1
ATOM 763 C C . HIS A 1 96 ? 6.645 15.93 22.062 1 96.38 96 HIS A C 1
ATOM 765 O O . HIS A 1 96 ? 5.57 15.438 22.422 1 96.38 96 HIS A O 1
ATOM 771 N N . GLY A 1 97 ? 7.805 15.289 22.141 1 96.19 97 GLY A N 1
ATOM 772 C CA . GLY A 1 97 ? 7.891 13.938 22.672 1 96.19 97 GLY A CA 1
ATOM 773 C C . GLY A 1 97 ? 7.723 12.859 21.625 1 96.19 97 GLY A C 1
ATOM 774 O O . GLY A 1 97 ? 7.887 11.672 21.906 1 96.19 97 GLY A O 1
ATOM 775 N N . ASN A 1 98 ? 7.34 13.289 20.438 1 96.25 98 ASN A N 1
ATOM 776 C CA . ASN A 1 98 ? 7.203 12.344 19.328 1 96.25 98 ASN A CA 1
ATOM 777 C C . ASN A 1 98 ? 8.289 12.555 18.281 1 96.25 98 ASN A C 1
ATOM 779 O O . ASN A 1 98 ? 8.898 13.625 18.203 1 96.25 98 ASN A O 1
ATOM 783 N N . PRO A 1 99 ? 8.477 11.555 17.391 1 97 99 PRO A N 1
ATOM 784 C CA . PRO A 1 99 ? 8 10.18 17.578 1 97 99 PRO A CA 1
ATOM 785 C C . PRO A 1 99 ? 8.656 9.492 18.781 1 97 99 PRO A C 1
ATOM 787 O O . PRO A 1 99 ? 9.852 9.68 19.016 1 97 99 PRO A O 1
ATOM 790 N N . ASP A 1 100 ? 7.949 8.703 19.578 1 95.31 100 ASP A N 1
ATOM 791 C CA . ASP A 1 100 ? 8.5 8.062 20.781 1 95.31 100 ASP A CA 1
ATOM 792 C C . ASP A 1 100 ? 8.414 6.547 20.672 1 95.31 100 ASP A C 1
ATOM 794 O O . ASP A 1 100 ? 8.789 5.832 21.609 1 95.31 100 ASP A O 1
ATOM 798 N N . ASN A 1 101 ? 7.926 6.027 19.641 1 94.12 101 ASN A N 1
ATOM 799 C CA . ASN A 1 101 ? 7.84 4.602 19.344 1 94.12 101 ASN A CA 1
ATOM 800 C C . ASN A 1 101 ? 6.949 3.869 20.328 1 94.12 101 ASN A C 1
ATOM 802 O O . ASN A 1 101 ? 6.887 2.639 20.328 1 94.12 101 ASN A O 1
ATOM 806 N N . GLY A 1 102 ? 6.32 4.531 21.172 1 91.19 102 GLY A N 1
ATOM 807 C CA . GLY A 1 102 ? 5.379 3.979 22.141 1 91.19 102 GLY A CA 1
ATOM 808 C C . GLY A 1 102 ? 6.035 3.074 23.156 1 91.19 102 GLY A C 1
ATOM 809 O O . GLY A 1 102 ? 7.242 2.824 23.094 1 91.19 102 GLY A O 1
ATOM 810 N N . HIS A 1 103 ? 5.273 2.58 24.078 1 88.75 103 HIS A N 1
ATOM 811 C CA . HIS A 1 103 ? 5.773 1.742 25.156 1 88.75 103 HIS A CA 1
ATOM 812 C C . HIS A 1 103 ? 6.281 0.405 24.641 1 88.75 103 HIS A C 1
ATOM 814 O O . HIS A 1 103 ? 7.312 -0.096 25.094 1 88.75 103 HIS A O 1
ATOM 820 N N . ASP A 1 104 ? 5.688 -0.157 23.672 1 90.06 104 ASP A N 1
ATOM 821 C CA . ASP A 1 104 ? 6.004 -1.484 23.156 1 90.06 104 ASP A CA 1
ATOM 822 C C . ASP A 1 104 ? 6.914 -1.395 21.922 1 90.06 104 ASP A C 1
ATOM 824 O O . ASP A 1 104 ? 7.25 -2.414 21.328 1 90.06 104 ASP A O 1
ATOM 828 N N . GLY A 1 105 ? 7.25 -0.213 21.562 1 90.38 105 GLY A N 1
ATOM 829 C CA . GLY A 1 105 ? 8.133 -0.038 20.422 1 90.38 105 GLY A CA 1
ATOM 830 C C . GLY A 1 105 ? 7.473 -0.396 19.094 1 90.38 105 GLY A C 1
ATOM 831 O O . GLY A 1 105 ? 8.141 -0.848 18.172 1 90.38 105 GLY A O 1
ATOM 832 N N . ASP A 1 106 ? 6.145 -0.164 18.984 1 91.31 106 ASP A N 1
ATOM 833 C CA . ASP A 1 106 ? 5.422 -0.686 17.828 1 91.31 106 ASP A CA 1
ATOM 834 C C . ASP A 1 106 ? 4.742 0.439 17.062 1 91.31 106 ASP A C 1
ATOM 836 O O . ASP A 1 106 ? 3.834 0.19 16.266 1 91.31 106 ASP A O 1
ATOM 840 N N . GLU A 1 107 ? 5.188 1.699 17.266 1 96.94 107 GLU A N 1
ATOM 841 C CA . GLU A 1 107 ? 4.605 2.826 16.531 1 96.94 107 GLU A CA 1
ATOM 842 C C . GLU A 1 107 ? 5.52 3.287 15.406 1 96.94 107 GLU A C 1
ATOM 844 O O . GLU A 1 107 ? 6.535 3.938 15.648 1 96.94 107 GLU A O 1
ATOM 849 N N . HIS A 1 108 ? 5.098 2.998 14.148 1 97.25 108 HIS A N 1
ATOM 850 C CA . HIS A 1 108 ? 5.984 3.225 13.008 1 97.25 108 HIS A CA 1
ATOM 851 C C . HIS A 1 108 ? 5.293 4.035 11.922 1 97.25 108 HIS A C 1
ATOM 853 O O . HIS A 1 108 ? 5.812 4.168 10.812 1 97.25 108 HIS A O 1
ATOM 859 N N . CYS A 1 109 ? 4.109 4.512 12.164 1 98.56 109 CYS A N 1
ATOM 860 C CA . CYS A 1 109 ? 3.33 5.203 11.148 1 98.56 109 CYS A CA 1
ATOM 861 C C . CYS A 1 109 ? 2.918 6.59 11.625 1 98.56 109 CYS A C 1
ATOM 863 O O . CYS A 1 109 ? 2.564 6.77 12.789 1 98.56 109 CYS A O 1
ATOM 865 N N . MET A 1 110 ? 2.99 7.555 10.742 1 98.81 110 MET A N 1
ATOM 866 C CA . MET A 1 110 ? 2.812 8.969 11.047 1 98.81 110 MET A CA 1
ATOM 867 C C . MET A 1 110 ? 1.336 9.352 11.008 1 98.81 110 MET A C 1
ATOM 869 O O . MET A 1 110 ? 0.627 9.016 10.062 1 98.81 110 MET A O 1
ATOM 873 N N . ASP A 1 111 ? 0.882 9.984 12.062 1 98.81 111 ASP A N 1
ATOM 874 C CA . ASP A 1 111 ? -0.475 10.523 12.062 1 98.81 111 ASP A CA 1
ATOM 875 C C . ASP A 1 111 ? -0.468 12.031 12.305 1 98.81 111 ASP A C 1
ATOM 877 O O . ASP A 1 111 ? 0.58 12.617 12.594 1 98.81 111 ASP A O 1
ATOM 881 N N . LEU A 1 112 ? -1.468 12.711 12.008 1 98.81 112 LEU A N 1
ATOM 882 C CA . LEU A 1 112 ? -1.826 14.094 12.32 1 98.81 112 LEU A CA 1
ATOM 883 C C . LEU A 1 112 ? -3.125 14.148 13.117 1 98.81 112 LEU A C 1
ATOM 885 O O . LEU A 1 112 ? -4.141 13.594 12.703 1 98.81 112 LEU A O 1
ATOM 889 N N . ARG A 1 113 ? -3.047 14.812 14.258 1 98.31 113 ARG A N 1
ATOM 890 C CA . ARG A 1 113 ? -4.207 14.727 15.141 1 98.31 113 ARG A CA 1
ATOM 891 C C . ARG A 1 113 ? -4.559 16.094 15.703 1 98.31 113 ARG A C 1
ATOM 893 O O . ARG A 1 113 ? -3.672 16.891 16.047 1 98.31 113 ARG A O 1
ATOM 900 N N . GLU A 1 114 ? -5.84 16.234 15.914 1 98.31 114 GLU A N 1
ATOM 901 C CA . GLU A 1 114 ? -6.305 17.453 16.562 1 98.31 114 GLU A CA 1
ATOM 902 C C . GLU A 1 114 ? -5.879 17.5 18.016 1 98.31 114 GLU A C 1
ATOM 904 O O . GLU A 1 114 ? -5.484 18.562 18.516 1 98.31 114 GLU A O 1
ATOM 909 N N . ASP A 1 115 ? -5.961 16.344 18.734 1 97.62 115 ASP A N 1
ATOM 910 C CA . ASP A 1 115 ? -5.66 16.312 20.172 1 97.62 115 ASP A CA 1
ATOM 911 C C . ASP A 1 115 ? -4.16 16.453 20.406 1 97.62 115 ASP A C 1
ATOM 913 O O . ASP A 1 115 ? -3.721 16.594 21.562 1 97.62 115 ASP A O 1
ATOM 917 N N . HIS A 1 116 ? -3.375 16.5 19.391 1 97.69 116 HIS A N 1
ATOM 918 C CA . HIS A 1 116 ? -1.955 16.828 19.422 1 97.69 116 HIS A CA 1
ATOM 919 C C . HIS A 1 116 ? -1.695 18.219 18.828 1 97.69 116 HIS A C 1
ATOM 921 O O . HIS A 1 116 ? -0.639 18.453 18.234 1 97.69 116 HIS A O 1
ATOM 927 N N . HIS A 1 117 ? -2.725 19.125 18.781 1 97.69 117 HIS A N 1
ATOM 928 C CA . HIS A 1 117 ? -2.627 20.469 18.266 1 97.69 117 HIS A CA 1
ATOM 929 C C . HIS A 1 117 ? -2.205 20.469 16.797 1 97.69 117 HIS A C 1
ATOM 931 O O . HIS A 1 117 ? -1.353 21.266 16.391 1 97.69 117 HIS A O 1
ATOM 937 N N . TRP A 1 118 ? -2.627 19.516 16.094 1 98.56 118 TRP A N 1
ATOM 938 C CA . TRP A 1 118 ? -2.428 19.375 14.656 1 98.56 118 TRP A CA 1
ATOM 939 C C . TRP A 1 118 ? -0.958 19.125 14.328 1 98.56 118 TRP A C 1
ATOM 941 O O . TRP A 1 118 ? -0.488 19.5 13.25 1 98.56 118 TRP A O 1
ATOM 951 N N . GLN A 1 119 ? -0.237 18.562 15.273 1 98.81 119 GLN A N 1
ATOM 952 C CA . GLN A 1 119 ? 1.132 18.109 15.039 1 98.81 119 GLN A CA 1
ATOM 953 C C . GLN A 1 119 ? 1.185 16.609 14.789 1 98.81 119 GLN A C 1
ATOM 955 O O . GLN A 1 119 ? 0.171 15.914 14.914 1 98.81 119 GLN A O 1
ATOM 960 N N . TRP A 1 120 ? 2.354 16.188 14.336 1 98.81 120 TRP A N 1
ATOM 961 C CA . TRP A 1 120 ? 2.502 14.797 13.922 1 98.81 120 TRP A CA 1
ATOM 962 C C . TRP A 1 120 ? 2.801 13.898 15.117 1 98.81 120 TRP A C 1
ATOM 964 O O . TRP A 1 120 ? 3.484 14.312 16.047 1 98.81 120 TRP A O 1
ATOM 974 N N . GLY A 1 121 ? 2.336 12.758 15.07 1 98.31 121 GLY A N 1
ATOM 975 C CA . GLY A 1 121 ? 2.717 11.688 15.977 1 98.31 121 GLY A CA 1
ATOM 976 C C . GLY A 1 121 ? 3.076 10.398 15.258 1 98.31 121 GLY A C 1
ATOM 977 O O . GLY A 1 121 ? 2.883 10.289 14.039 1 98.31 121 GLY A O 1
ATOM 978 N N . ASP A 1 122 ? 3.684 9.477 15.977 1 98.12 122 ASP A N 1
ATOM 979 C CA . ASP A 1 122 ? 3.801 8.094 15.523 1 98.12 122 ASP A CA 1
ATOM 980 C C . ASP A 1 122 ? 2.83 7.184 16.266 1 98.12 122 ASP A C 1
ATOM 982 O O . ASP A 1 122 ? 2.564 7.395 17.453 1 98.12 122 ASP A O 1
ATOM 986 N N . ASN A 1 123 ? 2.264 6.324 15.523 1 98.12 123 ASN A N 1
ATOM 987 C CA . ASN A 1 123 ? 1.265 5.434 16.109 1 98.12 123 ASN A CA 1
ATOM 988 C C . ASN A 1 123 ? 1.38 4.02 15.547 1 98.12 123 ASN A C 1
ATOM 990 O O . ASN A 1 123 ? 2.182 3.766 14.648 1 98.12 123 ASN A O 1
ATOM 994 N N . ASN A 1 124 ? 0.685 3.076 16.266 1 97.75 124 ASN A N 1
ATOM 995 C CA . ASN A 1 124 ? 0.589 1.713 15.758 1 97.75 124 ASN A CA 1
ATOM 996 C C . ASN A 1 124 ? -0.089 1.673 14.391 1 97.75 124 ASN A C 1
ATOM 998 O O . ASN A 1 124 ? -1.224 2.131 14.242 1 97.75 124 ASN A O 1
ATOM 1002 N N . CYS A 1 125 ? 0.592 1.097 13.453 1 97.38 125 CYS A N 1
ATOM 1003 C CA . CYS A 1 125 ? 0.172 1.14 12.055 1 97.38 125 CYS A CA 1
ATOM 1004 C C . CYS A 1 125 ? -1.146 0.4 11.859 1 97.38 125 CYS A C 1
ATOM 1006 O O . CYS A 1 125 ? -1.817 0.579 10.844 1 97.38 125 CYS A O 1
ATOM 1008 N N . ASP A 1 126 ? -1.526 -0.358 12.859 1 95.88 126 ASP A N 1
ATOM 1009 C CA . ASP A 1 126 ? -2.701 -1.215 12.719 1 95.88 126 ASP A CA 1
ATOM 1010 C C . ASP A 1 126 ? -3.957 -0.51 13.227 1 95.88 126 ASP A C 1
ATOM 1012 O O . ASP A 1 126 ? -5.059 -1.058 13.141 1 95.88 126 ASP A O 1
ATOM 1016 N N . GLU A 1 127 ? -3.736 0.706 13.766 1 97.62 127 GLU A N 1
ATOM 1017 C CA . GLU A 1 127 ? -4.906 1.486 14.148 1 97.62 127 GLU A CA 1
ATOM 1018 C C . GLU A 1 127 ? -5.668 1.987 12.93 1 97.62 127 GLU A C 1
ATOM 1020 O O . GLU A 1 127 ? -5.09 2.121 11.844 1 97.62 127 GLU A O 1
ATOM 1025 N N . ASP A 1 128 ? -6.949 2.195 13.148 1 98.38 128 ASP A N 1
ATOM 1026 C CA . ASP A 1 128 ? -7.77 2.744 12.078 1 98.38 128 ASP A CA 1
ATOM 1027 C C . ASP A 1 128 ? -7.949 4.254 12.234 1 98.38 128 ASP A C 1
ATOM 1029 O O . ASP A 1 128 ? -8.523 4.715 13.227 1 98.38 128 ASP A O 1
ATOM 1033 N N . PHE A 1 129 ? -7.426 5.016 11.281 1 98.81 129 PHE A N 1
ATOM 1034 C CA . PHE A 1 129 ? -7.59 6.461 11.25 1 98.81 129 PHE A CA 1
ATOM 1035 C C . PHE A 1 129 ? -8.117 6.91 9.891 1 98.81 129 PHE A C 1
ATOM 1037 O O . PHE A 1 129 ? -8.094 6.145 8.922 1 98.81 129 PHE A O 1
ATOM 1044 N N . TYR A 1 130 ? -8.742 8.102 9.898 1 98.88 130 TYR A N 1
ATOM 1045 C CA . TYR A 1 130 ? -8.914 8.758 8.609 1 98.88 130 TYR A CA 1
ATOM 1046 C C . TYR A 1 130 ? -7.566 9.039 7.953 1 98.88 130 TYR A C 1
ATOM 1048 O O . TYR A 1 130 ? -6.516 8.758 8.539 1 98.88 130 TYR A O 1
ATOM 1056 N N . PHE A 1 131 ? -7.559 9.438 6.699 1 98.88 131 PHE A N 1
ATOM 1057 C CA . PHE A 1 131 ? -6.273 9.656 6.043 1 98.88 131 PHE A CA 1
ATOM 1058 C C . PHE A 1 131 ? -6.398 10.688 4.934 1 98.88 131 PHE A C 1
ATOM 1060 O O . PHE A 1 131 ? -7.508 11.031 4.512 1 98.88 131 PHE A O 1
ATOM 1067 N N . VAL A 1 132 ? -5.309 11.281 4.594 1 98.88 132 VAL A N 1
ATOM 1068 C CA . VAL A 1 132 ? -5.246 12.336 3.586 1 98.88 132 VAL A CA 1
ATOM 1069 C C . VAL A 1 132 ? -4.473 11.836 2.367 1 98.88 132 VAL A C 1
ATOM 1071 O O . VAL A 1 132 ? -3.34 11.359 2.494 1 98.88 132 VAL A O 1
ATOM 1074 N N . CYS A 1 133 ? -5.117 11.867 1.259 1 98.56 133 CYS A N 1
ATOM 1075 C CA . CYS A 1 133 ? -4.48 11.523 -0.009 1 98.56 133 CYS A CA 1
ATOM 1076 C C . CYS A 1 133 ? -4.027 12.773 -0.748 1 98.56 133 CYS A C 1
ATOM 1078 O O . CYS A 1 133 ? -4.602 13.852 -0.569 1 98.56 133 CYS A O 1
ATOM 1080 N N . GLU A 1 134 ? -3.018 12.594 -1.557 1 98.25 134 GLU A N 1
ATOM 1081 C CA . GLU A 1 134 ? -2.504 13.68 -2.391 1 98.25 134 GLU A CA 1
ATOM 1082 C C . GLU A 1 134 ? -2.176 13.18 -3.797 1 98.25 134 GLU A C 1
ATOM 1084 O O . GLU A 1 134 ? -1.797 12.023 -3.98 1 98.25 134 GLU A O 1
ATOM 1089 N N . ARG A 1 135 ? -2.359 14.039 -4.734 1 96.06 135 ARG A N 1
ATOM 1090 C CA . ARG A 1 135 ? -1.958 13.758 -6.109 1 96.06 135 ARG A CA 1
ATOM 1091 C C . ARG A 1 135 ? -1.456 15.016 -6.809 1 96.06 135 ARG A C 1
ATOM 1093 O O . ARG A 1 135 ? -1.801 16.125 -6.41 1 96.06 135 ARG A O 1
ATOM 1100 N N . PRO A 1 136 ? -0.583 14.805 -7.812 1 94.19 136 PRO A N 1
ATOM 1101 C CA . PRO A 1 136 ? -0.147 15.984 -8.562 1 94.19 136 PRO A CA 1
ATOM 1102 C C . PRO A 1 136 ? -1.287 16.656 -9.336 1 94.19 136 PRO A C 1
ATOM 1104 O O . PRO A 1 136 ? -2.254 15.984 -9.711 1 94.19 136 PRO A O 1
ATOM 1107 N N . LEU A 1 137 ? -1.085 17.938 -9.5 1 92.12 137 LEU A N 1
ATOM 1108 C CA . LEU A 1 137 ? -1.996 18.688 -10.359 1 92.12 137 LEU A CA 1
ATOM 1109 C C . LEU A 1 137 ? -1.796 18.297 -11.82 1 92.12 137 LEU A C 1
ATOM 1111 O O . LEU A 1 137 ? -0.663 18.25 -12.312 1 92.12 137 LEU A O 1
ATOM 1115 N N . PHE A 1 138 ? -2.742 17.422 -12.438 1 76.94 138 PHE A N 1
ATOM 1116 C CA . PHE A 1 138 ? -2.588 17.078 -13.852 1 76.94 138 PHE A CA 1
ATOM 1117 C C . PHE A 1 138 ? -2.982 18.266 -14.734 1 76.94 138 PHE A C 1
ATOM 1119 O O . PHE A 1 138 ? -4.082 18.797 -14.602 1 76.94 138 PHE A O 1
ATOM 1126 N N . VAL A 1 139 ? -2.016 18.953 -15.336 1 64.88 139 VAL A N 1
ATOM 1127 C CA . VAL A 1 139 ? -2.293 19.953 -16.359 1 64.88 139 VAL A CA 1
ATOM 1128 C C . VAL A 1 139 ? -2.502 19.281 -17.703 1 64.88 139 VAL A C 1
ATOM 1130 O O . VAL A 1 139 ? -1.678 18.469 -18.141 1 64.88 139 VAL A O 1
ATOM 1133 N N . GLY A 1 140 ? -3.781 18.953 -17.969 1 55.41 140 GLY A N 1
ATOM 1134 C CA . GLY A 1 140 ? -4.121 18.453 -19.281 1 55.41 140 GLY A CA 1
ATOM 1135 C C . GLY A 1 140 ? -3.168 18.922 -20.359 1 55.41 140 GLY A C 1
ATOM 1136 O O . GLY A 1 140 ? -2.896 20.125 -20.484 1 55.41 140 GLY A O 1
ATOM 11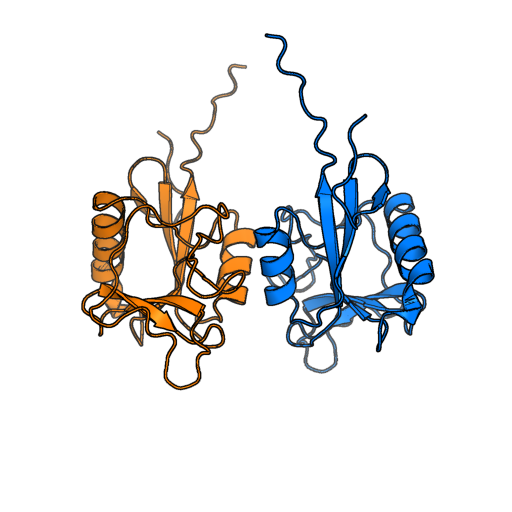37 N N . GLN A 1 141 ? -2.068 18.328 -20.547 1 46.81 141 GLN A N 1
ATOM 1138 C CA . GLN A 1 141 ? -1.4 18.703 -21.797 1 46.81 141 GLN A CA 1
ATOM 1139 C C . GLN A 1 141 ? -2.377 18.703 -22.969 1 46.81 141 GLN A C 1
ATOM 1141 O O . GLN A 1 141 ? -3.148 17.75 -23.141 1 46.81 141 GLN A O 1
ATOM 1146 N N . THR A 1 142 ? -2.91 19.922 -23.375 1 39 142 THR A N 1
ATOM 1147 C CA . THR A 1 142 ? -3.484 20.078 -24.703 1 39 142 THR A CA 1
ATOM 1148 C C . THR A 1 142 ? -2.615 19.391 -25.75 1 39 142 THR A C 1
ATOM 1150 O O . THR A 1 142 ? -1.454 19.75 -25.938 1 39 142 THR A O 1
ATOM 1153 N N . VAL A 1 143 ? -2.848 18.25 -26.094 1 33.75 143 VAL A N 1
ATOM 1154 C CA . VAL A 1 143 ? -2.27 17.734 -27.344 1 33.75 143 VAL A CA 1
ATOM 1155 C C . VAL A 1 143 ? -2.561 18.703 -28.484 1 33.75 143 VAL A C 1
ATOM 1157 O O . VAL A 1 143 ? -3.723 19.016 -28.766 1 33.75 143 VAL A O 1
ATOM 1160 N N . ILE A 1 144 ? -1.597 19.656 -28.75 1 29.89 144 ILE A N 1
ATOM 1161 C CA . ILE A 1 144 ? -1.66 20.219 -30.094 1 29.89 144 ILE A CA 1
ATOM 1162 C C . ILE A 1 144 ? -1.781 19.094 -31.109 1 29.89 144 ILE A C 1
ATOM 1164 O O . ILE A 1 144 ? -0.924 18.203 -31.172 1 29.89 144 ILE A O 1
ATOM 1168 N N . GLY A 1 145 ? -2.994 19 -31.594 1 21.25 145 GLY A N 1
ATOM 1169 C CA . GLY A 1 145 ? -3.18 18.344 -32.875 1 21.25 145 GLY A CA 1
ATOM 1170 C C . GLY A 1 145 ? -2.346 18.969 -33.969 1 21.25 145 GLY A C 1
ATOM 1171 O O . GLY A 1 145 ? -2.055 20.156 -33.969 1 21.25 145 GLY A O 1
ATOM 1172 N N . GLN B 1 1 ? 24.5 -4.41 -19.766 1 43.53 1 GLN B N 1
ATOM 1173 C CA . GLN B 1 1 ? 23.281 -5.195 -19.797 1 43.53 1 GLN B CA 1
ATOM 1174 C C . GLN B 1 1 ? 22.375 -4.855 -18.594 1 43.53 1 GLN B C 1
ATOM 1176 O O . GLN B 1 1 ? 22.859 -4.738 -17.469 1 43.53 1 GLN B O 1
ATOM 1181 N N . ALA B 1 2 ? 21.188 -4.488 -18.734 1 63.38 2 ALA B N 1
ATOM 1182 C CA . ALA B 1 2 ? 20.297 -4.117 -17.625 1 63.38 2 ALA B CA 1
ATOM 1183 C C . ALA B 1 2 ? 20.047 -5.301 -16.688 1 63.38 2 ALA B C 1
ATOM 1185 O O . ALA B 1 2 ? 19.688 -6.387 -17.141 1 63.38 2 ALA B O 1
ATOM 1186 N N . ASP B 1 3 ? 20.719 -5.312 -15.602 1 85.88 3 ASP B N 1
ATOM 1187 C CA . ASP B 1 3 ? 20.578 -6.457 -14.711 1 85.88 3 ASP B CA 1
ATOM 1188 C C . ASP B 1 3 ? 19.594 -6.148 -13.57 1 85.88 3 ASP B C 1
ATOM 1190 O O . ASP B 1 3 ? 19.438 -4.988 -13.18 1 85.88 3 ASP B O 1
ATOM 1194 N N . CYS B 1 4 ? 18.859 -7.25 -13.266 1 93.81 4 CYS B N 1
ATOM 1195 C CA . CYS B 1 4 ? 18 -7.133 -12.102 1 93.81 4 CYS B CA 1
ATOM 1196 C C . CYS B 1 4 ? 18.812 -6.965 -10.828 1 93.81 4 CYS B C 1
ATOM 1198 O O . CYS B 1 4 ? 19.922 -7.492 -10.727 1 93.81 4 CYS B O 1
ATOM 1200 N N . PRO B 1 5 ? 18.281 -6.109 -9.898 1 91.25 5 PRO B N 1
ATOM 1201 C CA . PRO B 1 5 ? 18.938 -6.082 -8.586 1 91.25 5 PRO B CA 1
ATOM 1202 C C . PRO B 1 5 ? 19.062 -7.469 -7.961 1 91.25 5 PRO B C 1
ATOM 1204 O O . PRO B 1 5 ? 18.312 -8.375 -8.305 1 91.25 5 PRO B O 1
ATOM 1207 N N . ASN B 1 6 ? 19.969 -7.559 -7 1 90 6 ASN B N 1
ATOM 1208 C CA . ASN B 1 6 ? 20.188 -8.844 -6.352 1 90 6 ASN B CA 1
ATOM 1209 C C . ASN B 1 6 ? 18.891 -9.414 -5.789 1 90 6 ASN B C 1
ATOM 1211 O O . ASN B 1 6 ? 18.094 -8.68 -5.199 1 90 6 ASN B O 1
ATOM 1215 N N . GLY B 1 7 ? 18.719 -10.734 -6.039 1 92.88 7 GLY B N 1
ATOM 1216 C CA . GLY B 1 7 ? 17.562 -11.445 -5.508 1 92.88 7 GLY B CA 1
ATOM 1217 C C . GLY B 1 7 ? 16.391 -11.453 -6.453 1 92.88 7 GLY B C 1
ATOM 1218 O O . GLY B 1 7 ? 15.453 -12.25 -6.285 1 92.88 7 GLY B O 1
ATOM 1219 N N . PHE B 1 8 ? 16.453 -10.539 -7.367 1 96.38 8 PHE B N 1
ATOM 1220 C CA . PHE B 1 8 ? 15.398 -10.531 -8.367 1 96.38 8 PHE B CA 1
ATOM 1221 C C . PHE B 1 8 ? 15.773 -11.406 -9.562 1 96.38 8 PHE B C 1
ATOM 1223 O O . PHE B 1 8 ? 16.953 -11.516 -9.914 1 96.38 8 PHE B O 1
ATOM 1230 N N . THR B 1 9 ? 14.797 -12.008 -10.203 1 96.81 9 THR B N 1
ATOM 1231 C CA . THR B 1 9 ? 14.961 -12.82 -11.406 1 96.81 9 THR B CA 1
ATOM 1232 C C . THR B 1 9 ? 14.305 -12.133 -12.602 1 96.81 9 THR B C 1
ATOM 1234 O O . THR B 1 9 ? 13.18 -11.641 -12.508 1 96.81 9 THR B O 1
ATOM 1237 N N . ARG B 1 10 ? 14.977 -12.211 -13.656 1 96.12 10 ARG B N 1
ATOM 1238 C CA . ARG B 1 10 ? 14.547 -11.453 -14.828 1 96.12 10 ARG B CA 1
ATOM 1239 C C . ARG B 1 10 ? 13.602 -12.273 -15.695 1 96.12 10 ARG B C 1
ATOM 1241 O O . ARG B 1 10 ? 13.82 -13.469 -15.891 1 96.12 10 ARG B O 1
ATOM 1248 N N . HIS B 1 11 ? 12.578 -11.641 -16.156 1 96.62 11 HIS B N 1
ATOM 1249 C CA . HIS B 1 11 ? 11.758 -12.078 -17.281 1 96.62 11 HIS B CA 1
ATOM 1250 C C . HIS B 1 11 ? 11.414 -10.906 -18.203 1 96.62 11 HIS B C 1
ATOM 1252 O O . HIS B 1 11 ? 10.688 -9.992 -17.797 1 96.62 11 HIS B O 1
ATOM 1258 N N . ASP B 1 12 ? 11.969 -10.961 -19.375 1 94.5 12 ASP B N 1
ATOM 1259 C CA . ASP B 1 12 ? 11.789 -9.867 -20.328 1 94.5 12 ASP B CA 1
ATOM 1260 C C . ASP B 1 12 ? 12.234 -8.531 -19.719 1 94.5 12 ASP B C 1
ATOM 1262 O O . ASP B 1 12 ? 13.383 -8.391 -19.297 1 94.5 12 ASP B O 1
ATOM 1266 N N . ASP B 1 13 ? 11.367 -7.566 -19.578 1 94.81 13 ASP B N 1
ATOM 1267 C CA . ASP B 1 13 ? 11.742 -6.234 -19.109 1 94.81 13 ASP B CA 1
ATOM 1268 C C . ASP B 1 13 ? 11.328 -6.016 -17.656 1 94.81 13 ASP B C 1
ATOM 1270 O O . ASP B 1 13 ? 11.164 -4.879 -17.219 1 94.81 13 ASP B O 1
ATOM 1274 N N . SER B 1 14 ? 11.203 -7.152 -17 1 96.69 14 SER B N 1
ATOM 1275 C CA . SER B 1 14 ? 10.797 -7.059 -15.602 1 96.69 14 SER B CA 1
ATOM 1276 C C . SER B 1 14 ? 11.633 -7.973 -14.711 1 96.69 14 SER B C 1
ATOM 1278 O O . SER B 1 14 ? 12.234 -8.93 -15.203 1 96.69 14 SER B O 1
ATOM 1280 N N . CYS B 1 15 ? 11.688 -7.57 -13.453 1 97.94 15 CYS B N 1
ATOM 1281 C CA . CYS B 1 15 ? 12.375 -8.32 -12.414 1 97.94 15 CYS B CA 1
ATOM 1282 C C . CYS B 1 15 ? 11.406 -8.75 -11.32 1 97.94 15 CYS B C 1
ATOM 1284 O O . CYS B 1 15 ? 10.523 -7.98 -10.93 1 97.94 15 CYS B O 1
ATOM 1286 N N . TYR B 1 16 ? 11.555 -10.023 -10.891 1 98.44 16 TYR B N 1
ATOM 1287 C CA . TYR B 1 16 ? 10.617 -10.594 -9.93 1 98.44 16 TYR B CA 1
ATOM 1288 C C . TYR B 1 16 ? 11.352 -11.148 -8.711 1 98.44 16 TYR B C 1
ATOM 1290 O O . TYR B 1 16 ? 12.453 -11.688 -8.844 1 98.44 16 TYR B O 1
ATOM 1298 N N . LYS B 1 17 ? 10.773 -11 -7.559 1 98.31 17 LYS B N 1
ATOM 1299 C CA . LYS B 1 17 ? 11.344 -11.547 -6.328 1 98.31 17 LYS B CA 1
ATOM 1300 C C . LYS B 1 17 ? 10.242 -12.023 -5.383 1 98.31 17 LYS B C 1
ATOM 1302 O O . LYS B 1 17 ? 9.281 -11.297 -5.129 1 98.31 17 LYS B O 1
ATOM 1307 N N . ALA B 1 18 ? 10.32 -13.266 -4.934 1 98.75 18 ALA B N 1
ATOM 1308 C CA . ALA B 1 18 ? 9.477 -13.758 -3.848 1 98.75 18 ALA B CA 1
ATOM 1309 C C . ALA B 1 18 ? 10.016 -13.328 -2.488 1 98.75 18 ALA B C 1
ATOM 1311 O O . ALA B 1 18 ? 11.195 -13.531 -2.189 1 98.75 18 ALA B O 1
ATOM 1312 N N . ILE B 1 19 ? 9.203 -12.727 -1.735 1 98.44 19 ILE B N 1
ATOM 1313 C CA . ILE B 1 19 ? 9.609 -12.203 -0.438 1 98.44 19 ILE B CA 1
ATOM 1314 C C . ILE B 1 19 ? 9.242 -13.195 0.66 1 98.44 19 ILE B C 1
ATOM 1316 O O . ILE B 1 19 ? 8.102 -13.648 0.735 1 98.44 19 ILE B O 1
ATOM 1320 N N . ARG B 1 20 ? 10.219 -13.555 1.538 1 97.5 20 ARG B N 1
ATOM 1321 C CA . ARG B 1 20 ? 10.031 -14.562 2.578 1 97.5 20 ARG B CA 1
ATOM 1322 C C . ARG B 1 20 ? 9.562 -13.922 3.881 1 97.5 20 ARG B C 1
ATOM 1324 O O . ARG B 1 20 ? 10.117 -14.188 4.945 1 97.5 20 ARG B O 1
ATOM 1331 N N . ILE B 1 21 ? 8.617 -13.078 3.836 1 96.5 21 ILE B N 1
ATOM 1332 C CA . ILE B 1 21 ? 7.855 -12.461 4.918 1 96.5 21 ILE B CA 1
ATOM 1333 C C . ILE B 1 21 ? 6.363 -12.672 4.688 1 96.5 21 ILE B C 1
ATOM 1335 O O . ILE B 1 21 ? 5.879 -12.547 3.561 1 96.5 21 ILE B O 1
ATOM 1339 N N . ARG B 1 22 ? 5.68 -13.094 5.684 1 98.25 22 ARG B N 1
ATOM 1340 C CA . ARG B 1 22 ? 4.23 -13.172 5.555 1 98.25 22 ARG B CA 1
ATOM 1341 C C . ARG B 1 22 ? 3.568 -11.867 5.996 1 98.25 22 ARG B C 1
ATOM 1343 O O . ARG B 1 22 ? 3.92 -11.312 7.039 1 98.25 22 ARG B O 1
ATOM 1350 N N . ALA B 1 23 ? 2.684 -11.391 5.238 1 97.94 23 ALA B N 1
ATOM 1351 C CA . ALA B 1 23 ? 2.008 -10.117 5.477 1 97.94 23 ALA B CA 1
ATOM 1352 C C . ALA B 1 23 ? 0.619 -10.102 4.844 1 97.94 23 ALA B C 1
ATOM 1354 O O . ALA B 1 23 ? 0.29 -10.977 4.039 1 97.94 23 ALA B O 1
ATOM 1355 N N . THR B 1 24 ? -0.241 -9.148 5.277 1 98 24 THR B N 1
ATOM 1356 C CA . THR B 1 24 ? -1.517 -8.945 4.602 1 98 24 THR B CA 1
ATOM 1357 C C . THR B 1 24 ? -1.299 -8.438 3.178 1 98 24 THR B C 1
ATOM 1359 O O . THR B 1 24 ? -0.186 -8.055 2.814 1 98 24 THR B O 1
ATOM 1362 N N . TRP B 1 25 ? -2.344 -8.477 2.42 1 98.38 25 TRP B N 1
ATOM 1363 C CA . TRP B 1 25 ? -2.23 -7.996 1.046 1 98.38 25 TRP B CA 1
ATOM 1364 C C . TRP B 1 25 ? -1.816 -6.527 1.014 1 98.38 25 TRP B C 1
ATOM 1366 O O . TRP B 1 25 ? -0.941 -6.141 0.235 1 98.38 25 TRP B O 1
ATOM 1376 N N . ALA B 1 26 ? -2.455 -5.738 1.888 1 97 26 ALA B N 1
ATOM 1377 C CA . ALA B 1 26 ? -2.125 -4.316 1.934 1 97 26 ALA B CA 1
ATOM 1378 C C . ALA B 1 26 ? -0.677 -4.105 2.363 1 97 26 ALA B C 1
ATOM 1380 O O . ALA B 1 26 ? 0.046 -3.309 1.758 1 97 26 ALA B O 1
ATOM 1381 N N . GLU B 1 27 ? -0.245 -4.777 3.367 1 95.94 27 GLU B N 1
ATOM 1382 C CA . GLU B 1 27 ? 1.131 -4.664 3.842 1 95.94 27 GLU B CA 1
ATOM 1383 C C . GLU B 1 27 ? 2.123 -5.105 2.768 1 95.94 27 GLU B C 1
ATOM 1385 O O . GLU B 1 27 ? 3.191 -4.512 2.623 1 95.94 27 GLU B O 1
ATOM 1390 N N . SER B 1 28 ? 1.799 -6.148 2.055 1 98.25 28 SER B N 1
ATOM 1391 C CA . SER B 1 28 ? 2.654 -6.621 0.971 1 98.25 28 SER B CA 1
ATOM 1392 C C . SER B 1 28 ? 2.766 -5.582 -0.138 1 98.25 28 SER B C 1
ATOM 1394 O O . SER B 1 28 ? 3.838 -5.398 -0.719 1 98.25 28 SER B O 1
ATOM 1396 N N . THR B 1 29 ? 1.61 -4.953 -0.394 1 96.5 29 THR B N 1
ATOM 1397 C CA . THR B 1 29 ? 1.586 -3.9 -1.4 1 96.5 29 THR B CA 1
ATOM 1398 C C . THR B 1 29 ? 2.512 -2.754 -1.006 1 96.5 29 THR B C 1
ATOM 1400 O O . THR B 1 29 ? 3.305 -2.279 -1.822 1 96.5 29 THR B O 1
ATOM 1403 N N . VAL B 1 30 ? 2.455 -2.342 0.202 1 94 30 VAL B N 1
ATOM 1404 C CA . VAL B 1 30 ? 3.27 -1.24 0.704 1 94 30 VAL B CA 1
ATOM 1405 C C . VAL B 1 30 ? 4.738 -1.653 0.727 1 94 30 VAL B C 1
ATOM 1407 O O . VAL B 1 30 ? 5.617 -0.873 0.349 1 94 30 VAL B O 1
ATOM 1410 N N . TYR B 1 31 ? 5.051 -2.848 1.157 1 93.94 31 TYR B N 1
ATOM 1411 C CA . TYR B 1 31 ? 6.422 -3.348 1.192 1 93.94 31 TYR B CA 1
ATOM 1412 C C . TYR B 1 31 ? 7.07 -3.264 -0.185 1 93.94 31 TYR B C 1
ATOM 1414 O O . TYR B 1 31 ? 8.156 -2.693 -0.334 1 93.94 31 TYR B O 1
ATOM 1422 N N . CYS B 1 32 ? 6.398 -3.887 -1.139 1 95.81 32 CYS B N 1
ATOM 1423 C CA . CYS B 1 32 ? 6.969 -3.867 -2.482 1 95.81 32 CYS B CA 1
ATOM 1424 C C . CYS B 1 32 ? 7.184 -2.436 -2.961 1 95.81 32 CYS B C 1
ATOM 1426 O O . CYS B 1 32 ? 8.242 -2.113 -3.506 1 95.81 32 CYS B O 1
ATOM 1428 N N . HIS B 1 33 ? 6.215 -1.606 -2.709 1 90.19 33 HIS B N 1
ATOM 1429 C CA . HIS B 1 33 ? 6.305 -0.217 -3.143 1 90.19 33 HIS B CA 1
ATOM 1430 C C . HIS B 1 33 ? 7.484 0.49 -2.484 1 90.19 33 HIS B C 1
ATOM 1432 O O . HIS B 1 33 ? 8.258 1.173 -3.16 1 90.19 33 HIS B O 1
ATOM 1438 N N . MET B 1 34 ? 7.664 0.366 -1.189 1 84.94 34 MET B N 1
ATOM 1439 C CA . MET B 1 34 ? 8.711 1.044 -0.425 1 84.94 34 MET B CA 1
ATOM 1440 C C . MET B 1 34 ? 10.094 0.582 -0.867 1 84.94 34 MET B C 1
ATOM 1442 O O . MET B 1 34 ? 11.078 1.308 -0.703 1 84.94 34 MET B O 1
ATOM 1446 N N . PHE B 1 35 ? 10.156 -0.51 -1.506 1 86.81 35 PHE B N 1
ATOM 1447 C CA . PHE B 1 35 ? 11.438 -1.033 -1.964 1 86.81 35 PHE B CA 1
ATOM 1448 C C . PHE B 1 35 ? 11.547 -0.945 -3.48 1 86.81 35 PHE B C 1
ATOM 1450 O O . PHE B 1 35 ? 12.227 -1.763 -4.109 1 86.81 35 PHE B O 1
ATOM 1457 N N . GLY B 1 36 ? 10.82 -0.015 -4.07 1 87.31 36 GLY B N 1
ATOM 1458 C CA . GLY B 1 36 ? 10.977 0.345 -5.473 1 87.31 36 GLY B CA 1
ATOM 1459 C C . GLY B 1 36 ? 10.375 -0.672 -6.422 1 87.31 36 GLY B C 1
ATOM 1460 O O . GLY B 1 36 ? 10.836 -0.821 -7.555 1 87.31 36 GLY B O 1
ATOM 1461 N N . SER B 1 37 ? 9.508 -1.382 -5.938 1 94 37 SER B N 1
ATOM 1462 C CA . SER B 1 37 ? 8.82 -2.4 -6.723 1 94 37 SER B CA 1
ATOM 1463 C C . SER B 1 37 ? 7.312 -2.352 -6.492 1 94 37 SER B C 1
ATOM 1465 O O . SER B 1 37 ? 6.797 -1.374 -5.949 1 94 37 SER B O 1
ATOM 1467 N N . GLU B 1 38 ? 6.602 -3.303 -7.078 1 95.38 38 GLU B N 1
ATOM 1468 C CA . GLU B 1 38 ? 5.152 -3.422 -6.949 1 95.38 38 GLU B CA 1
ATOM 1469 C C . GLU B 1 38 ? 4.734 -4.875 -6.758 1 95.38 38 GLU B C 1
ATOM 1471 O O . GLU B 1 38 ? 5.41 -5.789 -7.234 1 95.38 38 GLU B O 1
ATOM 1476 N N . LEU B 1 39 ? 3.664 -5 -5.988 1 98 39 LEU B N 1
ATOM 1477 C CA . LEU B 1 39 ? 3.086 -6.34 -5.98 1 98 39 LEU B CA 1
ATOM 1478 C C . LEU B 1 39 ? 2.797 -6.816 -7.398 1 98 39 LEU B C 1
ATOM 1480 O O . LEU B 1 39 ? 2.268 -6.059 -8.219 1 98 39 LEU B O 1
ATOM 1484 N N . THR B 1 40 ? 3.094 -8.07 -7.73 1 98.56 40 THR B N 1
ATOM 1485 C CA . THR B 1 40 ? 3.252 -8.578 -9.086 1 98.56 40 THR B CA 1
ATOM 1486 C C . THR B 1 40 ? 1.911 -8.594 -9.82 1 98.56 40 THR B C 1
ATOM 1488 O O . THR B 1 40 ? 0.912 -9.078 -9.281 1 98.56 40 THR B O 1
ATOM 1491 N N . SER B 1 41 ? 1.914 -8.031 -10.984 1 98.19 41 SER B N 1
ATOM 1492 C CA . SER B 1 41 ? 0.862 -8.219 -11.977 1 98.19 41 SER B CA 1
ATOM 1493 C C . SER B 1 41 ? 1.259 -9.266 -13.016 1 98.19 41 SER B C 1
ATOM 1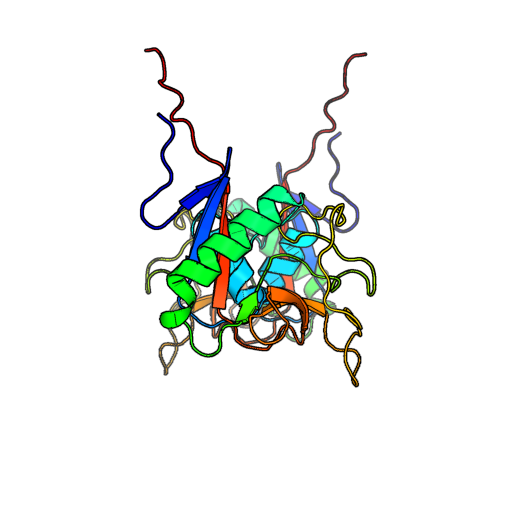495 O O . SER B 1 41 ? 2.432 -9.375 -13.375 1 98.19 41 SER B O 1
ATOM 1497 N N . ILE B 1 42 ? 0.327 -10.086 -13.445 1 98.44 42 ILE B N 1
ATOM 1498 C CA . ILE B 1 42 ? 0.563 -11.078 -14.484 1 98.44 42 ILE B CA 1
ATOM 1499 C C . ILE B 1 42 ? -0.371 -10.82 -15.664 1 98.44 42 ILE B C 1
ATOM 1501 O O . ILE B 1 42 ? -1.57 -11.102 -15.586 1 98.44 42 ILE B O 1
ATOM 1505 N N . GLU B 1 43 ? 0.257 -10.391 -16.719 1 97.12 43 GLU B N 1
ATOM 1506 C CA . GLU B 1 43 ? -0.579 -9.867 -17.797 1 97.12 43 GLU B CA 1
ATOM 1507 C C . GLU B 1 43 ? -0.558 -10.797 -19.016 1 97.12 43 GLU B C 1
ATOM 1509 O O . GLU B 1 43 ? -1.335 -10.609 -19.953 1 97.12 43 GLU B O 1
ATOM 1514 N N . THR B 1 44 ? 0.317 -11.781 -19.047 1 97.69 44 THR B N 1
ATOM 1515 C CA . THR B 1 44 ? 0.401 -12.727 -20.156 1 97.69 44 THR B CA 1
ATOM 1516 C C . THR B 1 44 ? 0.615 -14.148 -19.656 1 97.69 44 THR B C 1
ATOM 1518 O O . THR B 1 44 ? 1.059 -14.344 -18.516 1 97.69 44 THR B O 1
ATOM 1521 N N . GLU B 1 45 ? 0.284 -15.086 -20.562 1 98.06 45 GLU B N 1
ATOM 1522 C CA . GLU B 1 45 ? 0.49 -16.5 -20.234 1 98.06 45 GLU B CA 1
ATOM 1523 C C . GLU B 1 45 ? 1.967 -16.797 -20 1 98.06 45 GLU B C 1
ATOM 1525 O O . GLU B 1 45 ? 2.314 -17.562 -19.109 1 98.06 45 GLU B O 1
ATOM 1530 N N . LEU B 1 46 ? 2.816 -16.203 -20.766 1 98.12 46 LEU B N 1
ATOM 1531 C CA . LEU B 1 46 ? 4.25 -16.438 -20.625 1 98.12 46 LEU B CA 1
ATOM 1532 C C . LEU B 1 46 ? 4.762 -15.906 -19.281 1 98.12 46 LEU B C 1
ATOM 1534 O O . LEU B 1 46 ? 5.574 -16.562 -18.625 1 98.12 46 LEU B O 1
ATOM 1538 N N . GLU B 1 47 ? 4.305 -14.758 -18.969 1 98.31 47 GLU B N 1
ATOM 1539 C CA . GLU B 1 47 ? 4.656 -14.195 -17.672 1 98.31 47 GLU B CA 1
ATOM 1540 C C . GLU B 1 47 ? 4.172 -15.094 -16.531 1 98.31 47 GLU B C 1
ATOM 1542 O O . GLU B 1 47 ? 4.891 -15.297 -15.547 1 98.31 47 GLU B O 1
ATOM 1547 N N . ASN B 1 48 ? 2.998 -15.633 -16.672 1 98.62 48 ASN B N 1
ATOM 1548 C CA . ASN B 1 48 ? 2.438 -16.547 -15.688 1 98.62 48 ASN B CA 1
ATOM 1549 C C . ASN B 1 48 ? 3.307 -17.797 -15.523 1 98.62 48 ASN B C 1
ATOM 1551 O O . ASN B 1 48 ? 3.621 -18.188 -14.398 1 98.62 48 ASN B O 1
ATOM 1555 N N . LYS B 1 49 ? 3.645 -18.391 -16.641 1 98.5 49 LYS B N 1
ATOM 1556 C CA . LYS B 1 49 ? 4.492 -19.578 -16.625 1 98.5 49 LYS B CA 1
ATOM 1557 C C . LYS B 1 49 ? 5.84 -19.281 -15.969 1 98.5 49 LYS B C 1
ATOM 1559 O O . LYS B 1 49 ? 6.359 -20.094 -15.211 1 98.5 49 LYS B O 1
ATOM 1564 N N . PHE B 1 50 ? 6.379 -18.141 -16.281 1 98.81 50 PHE B N 1
ATOM 1565 C CA . PHE B 1 50 ? 7.652 -17.766 -15.688 1 98.81 50 PHE B CA 1
ATOM 1566 C C . PHE B 1 50 ? 7.539 -17.672 -14.172 1 98.81 50 PHE B C 1
ATOM 1568 O O . PHE B 1 50 ? 8.359 -18.234 -13.445 1 98.81 50 PHE B O 1
ATOM 1575 N N . VAL B 1 51 ? 6.52 -16.875 -13.672 1 98.81 51 VAL B N 1
ATOM 1576 C CA . VAL B 1 51 ? 6.352 -16.656 -12.242 1 98.81 51 VAL B CA 1
ATOM 1577 C C . VAL B 1 51 ? 6.156 -17.984 -11.531 1 98.81 51 VAL B C 1
ATOM 1579 O O . VAL B 1 51 ? 6.785 -18.25 -10.5 1 98.81 51 VAL B O 1
ATOM 1582 N N . ILE B 1 52 ? 5.336 -18.875 -12.125 1 98.75 52 ILE B N 1
ATOM 1583 C CA . ILE B 1 52 ? 5.082 -20.188 -11.539 1 98.75 52 ILE B CA 1
ATOM 1584 C C . ILE B 1 52 ? 6.387 -20.984 -11.469 1 98.75 52 ILE B C 1
ATOM 1586 O O . ILE B 1 52 ? 6.707 -21.578 -10.438 1 98.75 52 ILE B O 1
ATOM 1590 N N . GLY B 1 53 ? 7.098 -20.969 -12.586 1 98.62 53 GLY B N 1
ATOM 1591 C CA . GLY B 1 53 ? 8.375 -21.672 -12.609 1 98.62 53 GLY B CA 1
ATOM 1592 C C . GLY B 1 53 ? 9.344 -21.172 -11.555 1 98.62 53 GLY B C 1
ATOM 1593 O O . GLY B 1 53 ? 9.992 -21.969 -10.875 1 98.62 53 GLY B O 1
ATOM 1594 N N . MET B 1 54 ? 9.469 -19.906 -11.445 1 98.25 54 MET B N 1
ATOM 1595 C CA . MET B 1 54 ? 10.344 -19.281 -10.445 1 98.25 54 MET B CA 1
ATOM 1596 C C . MET B 1 54 ? 9.969 -19.75 -9.039 1 98.25 54 MET B C 1
ATOM 1598 O O . MET B 1 54 ? 10.828 -20.141 -8.258 1 98.25 54 MET B O 1
ATOM 1602 N N . LEU B 1 55 ? 8.688 -19.75 -8.734 1 98.56 55 LEU B N 1
ATOM 1603 C CA . LEU B 1 55 ? 8.211 -20.094 -7.395 1 98.56 55 LEU B CA 1
ATOM 1604 C C . LEU B 1 55 ? 8.367 -21.594 -7.141 1 98.56 55 LEU B C 1
ATOM 1606 O O . LEU B 1 55 ? 8.711 -22 -6.031 1 98.56 55 LEU B O 1
ATOM 1610 N N . GLN B 1 56 ? 8.078 -22.391 -8.164 1 98.31 56 GLN B N 1
ATOM 1611 C CA . GLN B 1 56 ? 8.242 -23.828 -8.039 1 98.31 56 GLN B CA 1
ATOM 1612 C C . GLN B 1 56 ? 9.688 -24.188 -7.695 1 98.31 56 GLN B C 1
ATOM 1614 O O . GLN B 1 56 ? 9.938 -25.094 -6.887 1 98.31 56 GLN B O 1
ATOM 1619 N N . ASN B 1 57 ? 10.633 -23.5 -8.273 1 97.69 57 ASN B N 1
ATOM 1620 C CA . ASN B 1 57 ? 12.055 -23.781 -8.078 1 97.69 57 ASN B CA 1
ATOM 1621 C C . ASN B 1 57 ? 12.5 -23.453 -6.656 1 97.69 57 ASN B C 1
ATOM 1623 O O . ASN B 1 57 ? 13.492 -24.016 -6.176 1 97.69 57 ASN B O 1
ATOM 1627 N N . MET B 1 58 ? 11.766 -22.625 -5.965 1 97.12 58 MET B N 1
ATOM 1628 C CA . MET B 1 58 ? 12.195 -22.203 -4.633 1 97.12 58 MET B CA 1
ATOM 1629 C C . MET B 1 58 ? 11.148 -22.562 -3.584 1 97.12 58 MET B C 1
ATOM 1631 O O . MET B 1 58 ? 11.18 -22.047 -2.465 1 97.12 58 MET B O 1
ATOM 1635 N N . LYS B 1 59 ? 10.148 -23.359 -3.93 1 96.69 59 LYS B N 1
ATOM 1636 C CA . LYS B 1 59 ? 8.977 -23.578 -3.092 1 96.69 59 LYS B CA 1
ATOM 1637 C C . LYS B 1 59 ? 9.375 -24.156 -1.731 1 96.69 59 LYS B C 1
ATOM 1639 O O . LYS B 1 59 ? 8.688 -23.938 -0.734 1 96.69 59 LYS B O 1
ATOM 1644 N N . GLY B 1 60 ? 10.508 -24.797 -1.564 1 96.81 60 GLY B N 1
ATOM 1645 C CA . GLY B 1 60 ? 10.977 -25.391 -0.32 1 96.81 60 GLY B CA 1
ATOM 1646 C C . GLY B 1 60 ? 11.242 -24.359 0.765 1 96.81 60 GLY B C 1
ATOM 1647 O O . GLY B 1 60 ? 11.281 -24.703 1.95 1 96.81 60 GLY B O 1
ATOM 1648 N N . SER B 1 61 ? 11.406 -23.109 0.364 1 96.75 61 SER B N 1
ATOM 1649 C CA . SER B 1 61 ? 11.727 -22.031 1.299 1 96.75 61 SER B CA 1
ATOM 1650 C C . SER B 1 61 ? 10.461 -21.422 1.882 1 96.75 61 SER B C 1
ATOM 1652 O O . SER B 1 61 ? 10.531 -20.5 2.709 1 96.75 61 SER B O 1
ATOM 1654 N N . PHE B 1 62 ? 9.312 -21.953 1.479 1 98.12 62 PHE B N 1
ATOM 1655 C CA . PHE B 1 62 ? 8.039 -21.344 1.854 1 98.12 62 PHE B CA 1
ATOM 1656 C C . PHE B 1 62 ? 7.098 -22.375 2.463 1 98.12 62 PHE B C 1
ATOM 1658 O O . PHE B 1 62 ? 6.953 -23.469 1.933 1 98.12 62 PHE B O 1
ATOM 1665 N N . ASP B 1 63 ? 6.512 -21.938 3.668 1 97.56 63 ASP B N 1
ATOM 1666 C CA . ASP B 1 63 ? 5.52 -22.781 4.328 1 97.56 63 ASP B CA 1
ATOM 1667 C C . ASP B 1 63 ? 4.48 -21.938 5.059 1 97.56 63 ASP B C 1
ATOM 1669 O O . ASP B 1 63 ? 4.793 -21.281 6.055 1 97.56 63 ASP B O 1
ATOM 1673 N N . PRO B 1 64 ? 3.223 -22.078 4.602 1 97.94 64 PRO B N 1
ATOM 1674 C CA . PRO B 1 64 ? 2.666 -22.719 3.408 1 97.94 64 PRO B CA 1
ATOM 1675 C C . PRO B 1 64 ? 3.078 -22.016 2.117 1 97.94 64 PRO B C 1
ATOM 1677 O O . PRO B 1 64 ? 3.584 -20.891 2.158 1 97.94 64 PRO B O 1
ATOM 1680 N N . VAL B 1 65 ? 2.951 -22.672 1.075 1 98.5 65 VAL B N 1
ATOM 1681 C CA . VAL B 1 65 ? 3.328 -22.141 -0.23 1 98.5 65 VAL B CA 1
ATOM 1682 C C . VAL B 1 65 ? 2.16 -21.359 -0.827 1 98.5 65 VAL B C 1
ATOM 1684 O O . VAL B 1 65 ? 1.427 -21.891 -1.673 1 98.5 65 VAL B O 1
ATOM 1687 N N . LYS B 1 66 ? 1.932 -20.156 -0.36 1 98.62 66 LYS B N 1
ATOM 1688 C CA . LYS B 1 66 ? 0.889 -19.203 -0.742 1 98.62 66 LYS B CA 1
ATOM 1689 C C . LYS B 1 66 ? 1.458 -17.797 -0.901 1 98.62 66 LYS B C 1
ATOM 1691 O O . LYS B 1 66 ? 2.166 -17.297 -0.02 1 98.62 66 LYS B O 1
ATOM 1696 N N . PHE B 1 67 ? 1.146 -17.203 -2.043 1 98.94 67 PHE B N 1
ATOM 1697 C CA . PHE B 1 67 ? 1.721 -15.898 -2.348 1 98.94 67 PHE B CA 1
ATOM 1698 C C . PHE B 1 67 ? 0.633 -14.906 -2.742 1 98.94 67 PHE B C 1
ATOM 1700 O O . PHE B 1 67 ? -0.271 -15.242 -3.51 1 98.94 67 PHE B O 1
ATOM 1707 N N . TRP B 1 68 ? 0.768 -13.68 -2.156 1 98.94 68 TRP B N 1
ATOM 1708 C CA . TRP B 1 68 ? -0.036 -12.594 -2.707 1 98.94 68 TRP B CA 1
ATOM 1709 C C . TRP B 1 68 ? 0.474 -12.188 -4.082 1 98.94 68 TRP B C 1
ATOM 1711 O O . TRP B 1 68 ? 1.685 -12.102 -4.305 1 98.94 68 TRP B O 1
ATOM 1721 N N . LEU B 1 69 ? -0.425 -11.961 -5 1 98.88 69 LEU B N 1
ATOM 1722 C CA . LEU B 1 69 ? -0.21 -11.195 -6.223 1 98.88 69 LEU B CA 1
ATOM 1723 C C . LEU B 1 69 ? -0.926 -9.852 -6.156 1 98.88 69 LEU B C 1
ATOM 1725 O O . LEU B 1 69 ? -1.593 -9.547 -5.164 1 98.88 69 LEU B O 1
ATOM 1729 N N . GLY B 1 70 ? -0.827 -9.062 -7.199 1 98.56 70 GLY B N 1
ATOM 1730 C CA . GLY B 1 70 ? -1.249 -7.668 -7.129 1 98.56 70 GLY B CA 1
ATOM 1731 C C . GLY B 1 70 ? -2.715 -7.473 -7.461 1 98.56 70 GLY B C 1
ATOM 1732 O O . GLY B 1 70 ? -3.215 -6.348 -7.449 1 98.56 70 GLY B O 1
ATOM 1733 N N . GLY B 1 71 ? -3.449 -8.461 -7.695 1 98.25 71 GLY B N 1
ATOM 1734 C CA . GLY B 1 71 ? -4.836 -8.328 -8.102 1 98.25 71 GLY B CA 1
ATOM 1735 C C . GLY B 1 71 ? -5.789 -8.148 -6.938 1 98.25 71 GLY B C 1
ATOM 1736 O O . GLY B 1 71 ? -5.6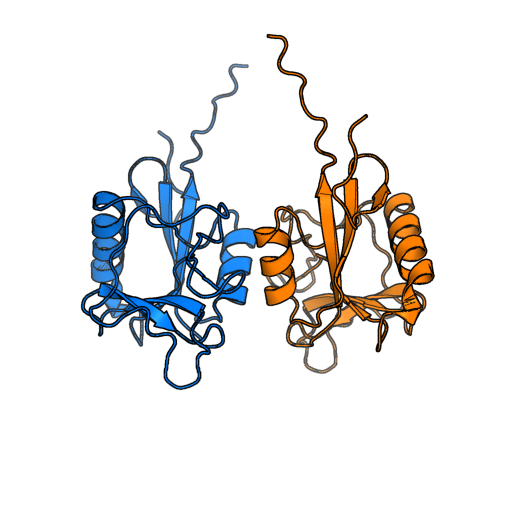13 -8.773 -5.887 1 98.25 71 GLY B O 1
ATOM 1737 N N . SER B 1 72 ? -6.816 -7.266 -7.145 1 97.81 72 SER B N 1
ATOM 1738 C CA . SER B 1 72 ? -7.844 -7.059 -6.129 1 97.81 72 SER B CA 1
ATOM 1739 C C . SER B 1 72 ? -9.133 -6.527 -6.75 1 97.81 72 SER B C 1
ATOM 1741 O O . SER B 1 72 ? -9.102 -5.859 -7.785 1 97.81 72 SER B O 1
ATOM 1743 N N . ASP B 1 73 ? -10.211 -6.887 -6.168 1 96.31 73 ASP B N 1
ATOM 1744 C CA . ASP B 1 73 ? -11.477 -6.285 -6.559 1 96.31 73 ASP B CA 1
ATOM 1745 C C . ASP B 1 73 ? -12.109 -5.527 -5.395 1 96.31 73 ASP B C 1
ATOM 1747 O O . ASP B 1 73 ? -13.336 -5.418 -5.309 1 96.31 73 ASP B O 1
ATOM 1751 N N . MET B 1 74 ? -11.258 -5.016 -4.531 1 91.31 74 MET B N 1
ATOM 1752 C CA . MET B 1 74 ? -11.711 -4.293 -3.346 1 91.31 74 MET B CA 1
ATOM 1753 C C . MET B 1 74 ? -12.469 -3.029 -3.734 1 91.31 74 MET B C 1
ATOM 1755 O O . MET B 1 74 ? -13.438 -2.656 -3.074 1 91.31 74 MET B O 1
ATOM 1759 N N . ALA B 1 75 ? -12.078 -2.324 -4.75 1 86.5 75 ALA B N 1
ATOM 1760 C CA . ALA B 1 75 ? -12.688 -1.062 -5.168 1 86.5 75 ALA B CA 1
ATOM 1761 C C . ALA B 1 75 ? -14.102 -1.281 -5.688 1 86.5 75 ALA B C 1
ATOM 1763 O O . ALA B 1 75 ? -15.008 -0.508 -5.375 1 86.5 75 ALA B O 1
ATOM 1764 N N . GLU B 1 76 ? -14.25 -2.258 -6.469 1 90.12 76 GLU B N 1
ATOM 1765 C CA . GLU B 1 76 ? -15.539 -2.67 -7.02 1 90.12 76 GLU B CA 1
ATOM 1766 C C . GLU B 1 76 ? -15.641 -4.191 -7.109 1 90.12 76 GLU B C 1
ATOM 1768 O O . GLU B 1 76 ? -14.969 -4.816 -7.93 1 90.12 76 GLU B O 1
ATOM 1773 N N . GLU B 1 77 ? -16.531 -4.75 -6.305 1 93.12 77 GLU B N 1
ATOM 1774 C CA . GLU B 1 77 ? -16.672 -6.203 -6.258 1 93.12 77 GLU B CA 1
ATOM 1775 C C . GLU B 1 77 ? -16.922 -6.781 -7.645 1 93.12 77 GLU B C 1
ATOM 1777 O O . GLU B 1 77 ? -17.781 -6.301 -8.375 1 93.12 77 GLU B O 1
ATOM 1782 N N . GLY B 1 78 ? -16.125 -7.816 -7.969 1 95.5 78 GLY B N 1
ATOM 1783 C CA . GLY B 1 78 ? -16.266 -8.484 -9.258 1 95.5 78 GLY B CA 1
ATOM 1784 C C . GLY B 1 78 ? -15.414 -7.871 -10.344 1 95.5 78 GLY B C 1
ATOM 1785 O O . GLY B 1 78 ? -15.203 -8.484 -11.398 1 95.5 78 GLY B O 1
ATOM 1786 N N . SER B 1 79 ? -14.953 -6.676 -10.133 1 96.06 79 SER B N 1
ATOM 1787 C CA . SER B 1 79 ? -14.078 -5.992 -11.078 1 96.06 79 SER B CA 1
ATOM 1788 C C . SER B 1 79 ? -12.633 -6.004 -10.609 1 96.06 79 SER B C 1
ATOM 1790 O O . SER B 1 79 ? -12.203 -5.098 -9.891 1 96.06 79 SER B O 1
ATOM 1792 N N . TRP B 1 80 ? -11.914 -6.984 -11.125 1 97.75 80 TRP B N 1
ATOM 1793 C CA . TRP B 1 80 ? -10.539 -7.18 -10.672 1 97.75 80 TRP B CA 1
ATOM 1794 C C . TRP B 1 80 ? -9.578 -6.27 -11.438 1 97.75 80 TRP B C 1
ATOM 1796 O O . TRP B 1 80 ? -9.656 -6.16 -12.664 1 97.75 80 TRP B O 1
ATOM 1806 N N . VAL B 1 81 ? -8.758 -5.562 -10.656 1 96.56 81 VAL B N 1
ATOM 1807 C CA . VAL B 1 81 ? -7.734 -4.688 -11.227 1 96.56 81 VAL B CA 1
ATOM 1808 C C . VAL B 1 81 ? -6.375 -5.008 -10.602 1 96.56 81 VAL B C 1
ATOM 1810 O O . VAL B 1 81 ? -6.301 -5.656 -9.555 1 96.56 81 VAL B O 1
ATOM 1813 N N . TRP B 1 82 ? -5.332 -4.648 -11.328 1 96.81 82 TRP B N 1
ATOM 1814 C CA . TRP B 1 82 ? -3.992 -4.707 -10.758 1 96.81 82 TRP B CA 1
ATOM 1815 C C . TRP B 1 82 ? -3.725 -3.49 -9.875 1 96.81 82 TRP B C 1
ATOM 1817 O O . TRP B 1 82 ? -3.941 -2.352 -10.297 1 96.81 82 TRP B O 1
ATOM 1827 N N . ALA B 1 83 ? -3.23 -3.719 -8.688 1 94.44 83 ALA B N 1
ATOM 1828 C CA . ALA B 1 83 ? -2.918 -2.629 -7.77 1 94.44 83 ALA B CA 1
ATOM 1829 C C . ALA B 1 83 ? -1.896 -1.673 -8.375 1 94.44 83 ALA B C 1
ATOM 1831 O O . ALA B 1 83 ? -1.961 -0.461 -8.156 1 94.44 83 ALA B O 1
ATOM 1832 N N . LYS B 1 84 ? -1.006 -2.199 -9.07 1 89.94 84 LYS B N 1
ATOM 1833 C CA . LYS B 1 84 ? 0.078 -1.428 -9.672 1 89.94 84 LYS B CA 1
ATOM 1834 C C . LYS B 1 84 ? -0.467 -0.35 -10.602 1 89.94 84 LYS B C 1
ATOM 1836 O O . LYS B 1 84 ? -0.066 0.813 -10.516 1 89.94 84 LYS B O 1
ATOM 1841 N N . SER B 1 85 ? -1.382 -0.674 -11.5 1 88.88 85 SER B N 1
ATOM 1842 C CA . SER B 1 85 ? -1.76 0.197 -12.609 1 88.88 85 SER B CA 1
ATOM 1843 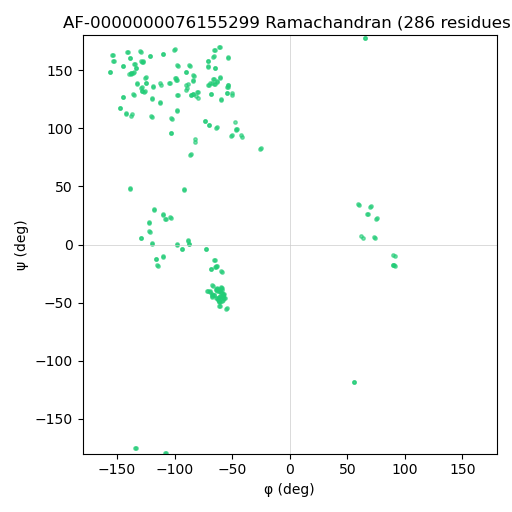C C . SER B 1 85 ? -3.207 0.66 -12.477 1 88.88 85 SER B C 1
ATOM 1845 O O . SER B 1 85 ? -3.627 1.601 -13.156 1 88.88 85 SER B O 1
ATOM 1847 N N . GLY B 1 86 ? -3.953 -0.021 -11.695 1 90.81 86 GLY B N 1
ATOM 1848 C CA . GLY B 1 86 ? -5.387 0.224 -11.664 1 90.81 86 GLY B CA 1
ATOM 1849 C C . GLY B 1 86 ? -6.109 -0.314 -12.883 1 90.81 86 GLY B C 1
ATOM 1850 O O . GLY B 1 86 ? -7.324 -0.149 -13.016 1 90.81 86 GLY B O 1
ATOM 1851 N N . GLN B 1 87 ? -5.402 -0.994 -13.711 1 93.06 87 GLN B N 1
ATOM 1852 C CA . GLN B 1 87 ? -5.984 -1.494 -14.953 1 93.06 87 GLN B CA 1
ATOM 1853 C C . GLN B 1 87 ? -6.656 -2.848 -14.742 1 93.06 87 GLN B C 1
ATOM 1855 O O . GLN B 1 87 ? -6.23 -3.631 -13.891 1 93.06 87 GLN B O 1
ATOM 1860 N N . PRO B 1 88 ? -7.645 -3.168 -15.57 1 96.56 88 PRO B N 1
ATOM 1861 C CA . PRO B 1 88 ? -8.312 -4.469 -15.477 1 96.56 88 PRO B CA 1
ATOM 1862 C C . PRO B 1 88 ? -7.418 -5.621 -15.938 1 96.56 88 PRO B C 1
ATOM 1864 O O . PRO B 1 88 ? -6.449 -5.402 -16.672 1 96.56 88 PRO B O 1
ATOM 1867 N N . LEU B 1 89 ? -7.746 -6.805 -15.484 1 97.75 89 LEU B N 1
ATOM 1868 C CA . LEU B 1 89 ? -7.043 -8 -15.93 1 97.75 89 LEU B CA 1
ATOM 1869 C C . LEU B 1 89 ? -7.277 -8.258 -17.406 1 97.75 89 LEU B C 1
ATOM 1871 O O . LEU B 1 89 ? -8.398 -8.109 -17.906 1 97.75 89 LEU B O 1
ATOM 1875 N N . THR B 1 90 ? -6.238 -8.633 -18.125 1 96.69 90 THR B N 1
ATOM 1876 C CA . THR B 1 90 ? -6.348 -9.016 -19.531 1 96.69 90 THR B CA 1
ATOM 1877 C C . THR B 1 90 ? -5.973 -10.484 -19.719 1 96.69 90 THR B C 1
ATOM 1879 O O . THR B 1 90 ? -6.117 -11.031 -20.812 1 96.69 90 THR B O 1
ATOM 1882 N N . TYR B 1 91 ? -5.457 -11.062 -18.875 1 98 91 TYR B N 1
ATOM 1883 C CA . TYR B 1 91 ? -5.125 -12.477 -18.719 1 98 91 TYR B CA 1
ATOM 1884 C C . TYR B 1 91 ? -5.539 -12.992 -17.344 1 98 91 TYR B C 1
ATOM 1886 O O . TYR B 1 91 ? -5.43 -12.273 -16.359 1 98 91 TYR B O 1
ATOM 1894 N N . THR B 1 92 ? -6.113 -14.25 -17.359 1 98.44 92 THR B N 1
ATOM 1895 C CA . THR B 1 92 ? -6.449 -14.82 -16.062 1 98.44 92 THR B CA 1
ATOM 1896 C C . THR B 1 92 ? -5.973 -16.266 -15.961 1 98.44 92 THR B C 1
ATOM 1898 O O . THR B 1 92 ? -5.801 -16.938 -16.984 1 98.44 92 THR B O 1
ATOM 1901 N N . ASN B 1 93 ? -5.676 -16.734 -14.773 1 98.69 93 ASN B N 1
ATOM 1902 C CA . ASN B 1 93 ? -5.344 -18.109 -14.43 1 98.69 93 ASN B CA 1
ATOM 1903 C C . ASN B 1 93 ? -6.012 -18.531 -13.125 1 98.69 93 ASN B C 1
ATOM 1905 O O . ASN B 1 93 ? -5.348 -19.047 -12.227 1 98.69 93 ASN B O 1
ATOM 1909 N N . TRP B 1 94 ? -7.285 -18.234 -13.062 1 98.69 94 TRP B N 1
ATOM 1910 C CA . TRP B 1 94 ? -8.039 -18.547 -11.852 1 98.69 94 TRP B CA 1
ATOM 1911 C C . TRP B 1 94 ? -8.18 -20.047 -11.664 1 98.69 94 TRP B C 1
ATOM 1913 O O . TRP B 1 94 ? -8.422 -20.781 -12.625 1 98.69 94 TRP B O 1
ATOM 1923 N N . GLN B 1 95 ? -8.039 -20.469 -10.453 1 98.25 95 GLN B N 1
ATOM 1924 C CA . GLN B 1 95 ? -8.438 -21.828 -10.125 1 98.25 95 GLN B CA 1
ATOM 1925 C C . GLN B 1 95 ? -9.922 -22.047 -10.383 1 98.25 95 GLN B C 1
ATOM 1927 O O . GLN B 1 95 ? -10.734 -21.156 -10.148 1 98.25 95 GLN B O 1
ATOM 1932 N N . HIS B 1 96 ? -10.258 -23.25 -10.836 1 96.31 96 HIS B N 1
ATOM 1933 C CA . HIS B 1 96 ? -11.664 -23.578 -11.039 1 96.31 96 HIS B CA 1
ATOM 1934 C C . HIS B 1 96 ? -12.492 -23.25 -9.805 1 96.31 96 HIS B C 1
ATOM 1936 O O . HIS B 1 96 ? -12.117 -23.609 -8.68 1 96.31 96 HIS B O 1
ATOM 1942 N N . GLY B 1 97 ? -13.578 -22.516 -10.016 1 96.12 97 GLY B N 1
ATOM 1943 C CA . GLY B 1 97 ? -14.445 -22.125 -8.914 1 96.12 97 GLY B CA 1
ATOM 1944 C C . GLY B 1 97 ? -14.07 -20.797 -8.305 1 96.12 97 GLY B C 1
ATOM 1945 O O . GLY B 1 97 ? -14.789 -20.281 -7.445 1 96.12 97 GLY B O 1
ATOM 1946 N N . ASN B 1 98 ? -12.922 -20.297 -8.719 1 96.44 98 ASN B N 1
ATOM 1947 C CA . ASN B 1 98 ? -12.492 -18.984 -8.25 1 96.44 98 ASN B CA 1
ATOM 1948 C C . ASN B 1 98 ? -12.547 -17.938 -9.359 1 96.44 98 ASN B C 1
ATOM 1950 O O . ASN B 1 98 ? -12.547 -18.281 -10.539 1 96.44 98 ASN B O 1
ATOM 1954 N N . PRO B 1 99 ? -12.5 -16.641 -8.953 1 97.06 99 PRO B N 1
ATOM 1955 C CA . PRO B 1 99 ? -12.766 -16.172 -7.594 1 97.06 99 PRO B CA 1
ATOM 1956 C C . PRO B 1 99 ? -14.203 -16.438 -7.145 1 97.06 99 PRO B C 1
ATOM 1958 O O . PRO B 1 99 ? -15.133 -16.312 -7.938 1 97.06 99 PRO B O 1
ATOM 1961 N N . ASP B 1 100 ? -14.469 -16.844 -5.891 1 95.38 100 ASP B N 1
ATOM 1962 C CA . ASP B 1 100 ? -15.805 -17.188 -5.414 1 95.38 100 ASP B CA 1
ATOM 1963 C C . ASP B 1 100 ? -16.219 -16.281 -4.258 1 95.38 100 ASP B C 1
ATOM 1965 O O . ASP B 1 100 ? -17.297 -16.438 -3.689 1 95.38 100 ASP B O 1
ATOM 1969 N N . ASN B 1 101 ? -15.422 -15.375 -3.883 1 94.38 101 ASN B N 1
ATOM 1970 C CA . ASN B 1 101 ? -15.688 -14.375 -2.852 1 94.38 101 ASN B CA 1
ATOM 1971 C 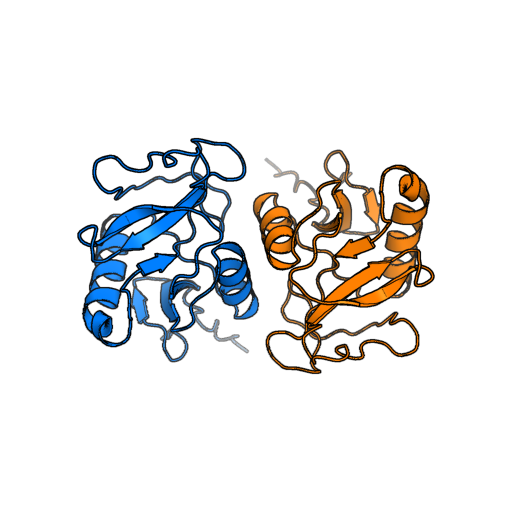C . ASN B 1 101 ? -15.922 -15.023 -1.49 1 94.38 101 ASN B C 1
ATOM 1973 O O . ASN B 1 101 ? -16.344 -14.352 -0.545 1 94.38 101 ASN B O 1
ATOM 1977 N N . GLY B 1 102 ? -15.734 -16.234 -1.356 1 91.44 102 GLY B N 1
ATOM 1978 C CA . GLY B 1 102 ? -15.844 -16.969 -0.107 1 91.44 102 GLY B CA 1
ATOM 1979 C C . GLY B 1 102 ? -17.25 -17 0.455 1 91.44 102 GLY B C 1
ATOM 1980 O O . GLY B 1 102 ? -18.156 -16.391 -0.113 1 91.44 102 GLY B O 1
ATOM 1981 N N . HIS B 1 103 ? -17.438 -17.672 1.553 1 89 103 HIS B N 1
ATOM 1982 C CA . HIS B 1 103 ? -18.734 -17.828 2.176 1 89 103 HIS B CA 1
ATOM 1983 C C . HIS B 1 103 ? -19.25 -16.516 2.727 1 89 103 HIS B C 1
ATOM 1985 O O . HIS B 1 103 ? -20.438 -16.203 2.605 1 89 103 HIS B O 1
ATOM 1991 N N . ASP B 1 104 ? -18.438 -15.68 3.221 1 90.25 104 ASP B N 1
ATOM 1992 C CA . ASP B 1 104 ? -18.812 -14.438 3.881 1 90.25 104 ASP B CA 1
ATOM 1993 C C . ASP B 1 104 ? -18.703 -13.25 2.926 1 90.25 104 ASP B C 1
ATOM 1995 O O . ASP B 1 104 ? -18.938 -12.102 3.316 1 90.25 104 ASP B O 1
ATOM 1999 N N . GLY B 1 105 ? -18.297 -13.516 1.727 1 91 105 GLY B N 1
ATOM 2000 C CA . GLY B 1 105 ? -18.188 -12.445 0.749 1 91 105 GLY B CA 1
ATOM 2001 C C . GLY B 1 105 ? -17.047 -11.484 1.047 1 91 105 GLY B C 1
ATOM 2002 O O . GLY B 1 105 ? -17.125 -10.297 0.744 1 91 105 GLY B O 1
ATOM 2003 N N . ASP B 1 106 ? -15.938 -12.016 1.639 1 91.56 106 ASP B N 1
ATOM 2004 C CA . ASP B 1 106 ? -14.906 -11.109 2.143 1 91.56 106 ASP B CA 1
ATOM 2005 C C . ASP B 1 106 ? -13.555 -11.406 1.495 1 91.56 106 ASP B C 1
ATOM 2007 O O . ASP B 1 106 ? -12.508 -10.992 2.004 1 91.56 106 ASP B O 1
ATOM 2011 N N . GLU B 1 107 ? -13.57 -12.125 0.343 1 97.12 107 GLU B N 1
ATOM 2012 C CA . GLU B 1 107 ? -12.32 -12.43 -0.352 1 97.12 107 GLU B CA 1
ATOM 2013 C C . GLU B 1 107 ? -12.125 -11.523 -1.562 1 97.12 107 GLU B C 1
ATOM 2015 O O . GLU B 1 107 ? -12.781 -11.703 -2.59 1 97.12 107 GLU B O 1
ATOM 2020 N N . HIS B 1 108 ? -11.156 -10.57 -1.448 1 97.31 108 HIS B N 1
ATOM 2021 C CA . HIS B 1 108 ? -11.023 -9.539 -2.469 1 97.31 108 HIS B CA 1
ATOM 2022 C C . HIS B 1 108 ? -9.578 -9.43 -2.959 1 97.31 108 HIS B C 1
ATOM 2024 O O . HIS B 1 108 ? -9.242 -8.5 -3.691 1 97.31 108 HIS B O 1
ATOM 2030 N N . CYS B 1 109 ? -8.719 -10.305 -2.521 1 98.62 109 CYS B N 1
ATOM 2031 C CA . CYS B 1 109 ? -7.297 -10.211 -2.852 1 98.62 109 CYS B CA 1
ATOM 2032 C C . CYS B 1 109 ? -6.805 -11.492 -3.5 1 98.62 109 CYS B C 1
ATOM 2034 O O . CYS B 1 109 ? -7.191 -12.594 -3.09 1 98.62 109 CYS B O 1
ATOM 2036 N N . MET B 1 110 ? -5.984 -11.344 -4.512 1 98.81 110 MET B N 1
ATOM 2037 C CA . MET B 1 110 ? -5.543 -12.438 -5.371 1 98.81 110 MET B CA 1
ATOM 2038 C C . MET B 1 110 ? -4.328 -13.148 -4.773 1 98.81 110 MET B C 1
ATOM 2040 O O . MET B 1 110 ? -3.365 -12.492 -4.367 1 98.81 110 MET B O 1
ATOM 2044 N N . ASP B 1 111 ? -4.418 -14.445 -4.672 1 98.81 111 ASP B N 1
ATOM 2045 C CA . ASP B 1 111 ? -3.258 -15.227 -4.25 1 98.81 111 ASP B CA 1
ATOM 2046 C C . ASP B 1 111 ? -2.879 -16.266 -5.305 1 98.81 111 ASP B C 1
ATOM 2048 O O . ASP B 1 111 ? -3.598 -16.438 -6.293 1 98.81 111 ASP B O 1
ATOM 2052 N N . LEU B 1 112 ? -1.749 -16.781 -5.285 1 98.81 112 LEU B N 1
ATOM 2053 C CA . LEU B 1 112 ? -1.193 -17.922 -6.008 1 98.81 112 LEU B CA 1
ATOM 2054 C C . LEU B 1 112 ? -0.731 -19 -5.043 1 98.81 112 LEU B C 1
ATOM 2056 O O . LEU B 1 112 ? 0.047 -18.734 -4.125 1 98.81 112 LEU B O 1
ATOM 2060 N N . ARG B 1 113 ? -1.242 -20.203 -5.254 1 98.31 113 ARG B N 1
ATOM 2061 C CA . ARG B 1 113 ? -0.982 -21.219 -4.242 1 98.31 113 ARG B CA 1
ATOM 2062 C C . ARG B 1 113 ? -0.593 -22.547 -4.891 1 98.31 113 ARG B C 1
ATOM 2064 O O . ARG B 1 113 ? -1.151 -22.922 -5.922 1 98.31 113 ARG B O 1
ATOM 2071 N N . GLU B 1 114 ? 0.243 -23.219 -4.152 1 98.31 114 GLU B N 1
ATOM 2072 C CA . GLU B 1 114 ? 0.616 -24.562 -4.602 1 98.31 114 GLU B CA 1
ATOM 2073 C C . GLU B 1 114 ? -0.557 -25.531 -4.484 1 98.31 114 GLU B C 1
ATOM 2075 O O . GLU B 1 114 ? -0.771 -26.359 -5.367 1 98.31 114 GLU B O 1
ATOM 2080 N N . ASP B 1 115 ? -1.352 -25.438 -3.373 1 97.62 115 ASP B N 1
ATOM 2081 C CA . ASP B 1 115 ? -2.443 -26.375 -3.139 1 97.62 115 ASP B CA 1
ATOM 2082 C C . ASP B 1 115 ? -3.609 -26.109 -4.09 1 97.62 115 ASP B C 1
ATOM 2084 O O . ASP B 1 115 ? -4.566 -26.891 -4.137 1 97.62 115 ASP B O 1
ATOM 2088 N N . HIS B 1 116 ? -3.531 -25.094 -4.891 1 97.69 116 HIS B N 1
ATOM 2089 C CA . HIS B 1 116 ? -4.449 -24.812 -5.988 1 97.69 116 HIS B CA 1
ATOM 2090 C C . HIS B 1 116 ? -3.783 -25.062 -7.34 1 97.69 116 HIS B C 1
ATOM 2092 O O . HIS B 1 116 ? -4.102 -24.391 -8.328 1 97.69 116 HIS B O 1
ATOM 2098 N N . HIS B 1 117 ? -2.717 -25.891 -7.391 1 97.69 117 HIS B N 1
ATOM 2099 C CA . HIS B 1 117 ? -1.988 -26.234 -8.609 1 97.69 117 HIS B CA 1
ATOM 2100 C C . HIS B 1 117 ? -1.409 -25 -9.273 1 97.69 117 HIS B C 1
ATOM 2102 O O . HIS B 1 117 ? -1.495 -24.844 -10.492 1 97.69 117 HIS B O 1
ATOM 2108 N N . TRP B 1 118 ? -1.003 -24.062 -8.508 1 98.56 118 TRP B N 1
ATOM 2109 C CA . TRP B 1 118 ? -0.325 -22.844 -8.93 1 98.56 118 TRP B CA 1
ATOM 2110 C C . TRP B 1 118 ? -1.262 -21.953 -9.734 1 98.56 118 TRP B C 1
ATOM 2112 O O . TRP B 1 118 ? -0.813 -21.188 -10.586 1 98.56 118 TRP B O 1
ATOM 2122 N N . GLN B 1 119 ? -2.562 -22.078 -9.484 1 98.81 119 GLN B N 1
ATOM 2123 C CA . GLN B 1 119 ? -3.557 -21.172 -10.047 1 98.81 119 GLN B CA 1
ATOM 2124 C C . GLN B 1 119 ? -3.975 -20.125 -9.023 1 98.81 119 GLN B C 1
ATOM 2126 O O . GLN B 1 119 ? -3.572 -20.172 -7.863 1 98.81 119 GLN B O 1
ATOM 2131 N N . TRP B 1 120 ? -4.668 -19.141 -9.555 1 98.81 120 TRP B N 1
ATOM 2132 C CA . TRP B 1 120 ? -5.012 -17.984 -8.727 1 98.81 120 TRP B CA 1
ATOM 2133 C C . TRP B 1 120 ? -6.262 -18.266 -7.898 1 98.81 120 TRP B C 1
ATOM 2135 O O . TRP B 1 120 ? -7.18 -18.953 -8.359 1 98.81 120 TRP B O 1
ATOM 2145 N N . GLY B 1 121 ? -6.285 -17.766 -6.777 1 98.31 121 GLY B N 1
ATOM 2146 C CA . GLY B 1 121 ? -7.484 -17.688 -5.953 1 98.31 121 GLY B CA 1
ATOM 2147 C C . GLY B 1 121 ? -7.758 -16.297 -5.418 1 98.31 121 GLY B C 1
ATOM 2148 O O . GLY B 1 121 ? -6.93 -15.398 -5.555 1 98.31 121 GLY B O 1
ATOM 2149 N N . ASP B 1 122 ? -8.969 -16.109 -4.914 1 98.12 122 ASP B N 1
ATOM 2150 C CA . ASP B 1 122 ? -9.258 -14.945 -4.086 1 98.12 122 ASP B CA 1
ATOM 2151 C C . ASP B 1 122 ? -9.344 -15.32 -2.609 1 98.12 122 ASP B C 1
ATOM 2153 O O . ASP B 1 122 ? -9.805 -16.422 -2.271 1 98.12 122 ASP B O 1
ATOM 2157 N N . ASN B 1 123 ? -8.797 -14.477 -1.827 1 98.12 123 ASN B N 1
ATOM 2158 C CA . ASN B 1 123 ? -8.75 -14.75 -0.395 1 98.12 123 ASN B CA 1
ATOM 2159 C C . ASN B 1 123 ? -9 -13.492 0.427 1 98.12 123 ASN B C 1
ATOM 2161 O O . ASN B 1 123 ? -9.109 -12.398 -0.127 1 98.12 123 ASN B O 1
ATOM 2165 N N . ASN B 1 124 ? -9.273 -13.742 1.758 1 97.81 124 ASN B N 1
ATOM 2166 C CA . ASN B 1 124 ? -9.375 -12.617 2.684 1 97.81 124 ASN B CA 1
ATOM 2167 C C . ASN B 1 124 ? -8.078 -11.812 2.742 1 97.81 124 ASN B C 1
ATOM 2169 O O . ASN B 1 124 ? -7.02 -12.359 3.045 1 97.81 124 ASN B O 1
ATOM 2173 N N . CYS B 1 125 ? -8.188 -10.555 2.506 1 97.44 125 CYS B N 1
ATOM 2174 C CA . CYS B 1 125 ? -7.031 -9.688 2.338 1 97.44 125 CYS B CA 1
ATOM 2175 C C . CYS B 1 125 ? -6.234 -9.586 3.633 1 97.44 125 CYS B C 1
ATOM 2177 O O . CYS B 1 125 ? -5.074 -9.164 3.621 1 97.44 125 CYS B O 1
ATOM 2179 N N . ASP B 1 126 ? -6.836 -10.039 4.699 1 95.94 126 ASP B N 1
ATOM 2180 C CA . ASP B 1 126 ? -6.215 -9.859 6.012 1 95.94 126 ASP B CA 1
ATOM 2181 C C . ASP B 1 126 ? -5.371 -11.078 6.387 1 95.94 126 ASP B C 1
ATOM 2183 O O . ASP B 1 126 ? -4.73 -11.094 7.438 1 95.94 126 ASP B O 1
ATOM 2187 N N . GLU B 1 127 ? -5.426 -12.086 5.496 1 97.69 127 GLU B N 1
ATOM 2188 C CA . GLU B 1 127 ? -4.555 -13.227 5.738 1 97.69 127 GLU B CA 1
ATOM 2189 C C . GLU B 1 127 ? -3.09 -12.867 5.492 1 97.69 127 GLU B C 1
ATOM 2191 O O . GLU B 1 127 ? -2.793 -11.93 4.742 1 97.69 127 GLU B O 1
ATOM 2196 N N . ASP B 1 128 ? -2.252 -13.594 6.188 1 98.38 128 ASP B N 1
ATOM 2197 C CA . ASP B 1 128 ? -0.82 -13.391 5.984 1 98.38 128 ASP B CA 1
ATOM 2198 C C . ASP B 1 128 ? -0.254 -14.43 5.016 1 98.38 128 ASP B C 1
ATOM 2200 O O . ASP B 1 128 ? -0.286 -15.633 5.293 1 98.38 128 ASP B O 1
ATOM 2204 N N . PHE B 1 129 ? 0.215 -13.977 3.865 1 98.81 129 PHE B N 1
ATOM 2205 C CA . PHE B 1 129 ? 0.868 -14.82 2.875 1 98.81 129 PHE B CA 1
ATOM 2206 C C . PHE B 1 129 ? 2.223 -14.25 2.479 1 98.81 129 PHE B C 1
ATOM 2208 O O . PHE B 1 129 ? 2.52 -13.086 2.768 1 98.81 129 PHE B O 1
ATOM 2215 N N . TYR B 1 130 ? 3.076 -15.156 1.966 1 98.88 130 TYR B N 1
ATOM 2216 C CA . TYR B 1 130 ? 4.215 -14.625 1.225 1 98.88 130 TYR B CA 1
ATOM 2217 C C . TYR B 1 130 ? 3.75 -13.828 0.014 1 98.88 130 TYR B C 1
ATOM 2219 O O . TYR B 1 130 ? 2.549 -13.734 -0.253 1 98.88 130 TYR B O 1
ATOM 2227 N N . PHE B 1 131 ? 4.641 -13.117 -0.646 1 98.88 131 PHE B N 1
ATOM 2228 C CA . PHE B 1 131 ? 4.199 -12.305 -1.771 1 98.88 131 PHE B CA 1
ATOM 2229 C C . PHE B 1 131 ? 5.328 -12.102 -2.773 1 98.88 131 PHE B C 1
ATOM 2231 O O . PHE B 1 131 ? 6.492 -12.367 -2.469 1 98.88 131 PHE B O 1
ATOM 2238 N N . VAL B 1 132 ? 4.973 -11.797 -3.963 1 98.88 132 VAL B N 1
ATOM 2239 C CA . VAL B 1 132 ? 5.91 -11.617 -5.066 1 98.88 132 VAL B CA 1
ATOM 2240 C C . VAL B 1 132 ? 5.918 -10.156 -5.508 1 98.88 132 VAL B C 1
ATOM 2242 O O . VAL B 1 132 ? 4.863 -9.586 -5.797 1 98.88 132 VAL B O 1
ATOM 2245 N N . CYS B 1 133 ? 7.051 -9.586 -5.461 1 98.56 133 CYS B N 1
ATOM 2246 C CA . CYS B 1 133 ? 7.242 -8.227 -5.945 1 98.56 133 CYS B CA 1
ATOM 2247 C C . CYS B 1 133 ? 7.805 -8.227 -7.363 1 98.56 133 CYS B C 1
ATOM 2249 O O . CYS B 1 133 ? 8.484 -9.172 -7.766 1 98.56 133 CYS B O 1
ATOM 2251 N N . GLU B 1 134 ? 7.535 -7.152 -8.062 1 98.25 134 GLU B N 1
ATOM 2252 C CA . GLU B 1 134 ? 8.047 -6.965 -9.414 1 98.25 134 GLU B CA 1
ATOM 2253 C C . GLU B 1 134 ? 8.492 -5.523 -9.641 1 98.25 134 GLU B C 1
ATOM 2255 O O . GLU B 1 134 ? 7.926 -4.594 -9.062 1 98.25 134 GLU B O 1
ATOM 2260 N N . ARG B 1 135 ? 9.5 -5.371 -10.43 1 96.12 135 ARG B N 1
ATOM 2261 C CA . ARG B 1 135 ? 9.945 -4.047 -10.844 1 96.12 135 ARG B CA 1
ATOM 2262 C C . ARG B 1 135 ? 10.453 -4.062 -12.281 1 96.12 135 ARG B C 1
ATOM 2264 O O . ARG B 1 135 ? 10.852 -5.113 -12.797 1 96.12 135 ARG B O 1
ATOM 2271 N N . PRO B 1 136 ? 10.367 -2.887 -12.945 1 94.19 136 PRO B N 1
ATOM 2272 C CA . PRO B 1 136 ? 10.922 -2.844 -14.297 1 94.19 136 PRO B CA 1
ATOM 2273 C C . PRO B 1 136 ? 12.438 -3.057 -14.312 1 94.19 136 PRO B C 1
ATOM 2275 O O . PRO B 1 136 ? 13.125 -2.74 -13.344 1 94.19 136 PRO B O 1
ATOM 2278 N N . LEU B 1 137 ? 12.836 -3.588 -15.438 1 92 137 LEU B N 1
ATOM 2279 C CA . LEU B 1 137 ? 14.273 -3.689 -15.68 1 92 137 LEU B CA 1
ATOM 2280 C C . LEU B 1 137 ? 14.883 -2.312 -15.922 1 92 137 LEU B C 1
ATOM 2282 O O . LEU B 1 137 ? 14.359 -1.527 -16.719 1 92 137 LEU B O 1
ATOM 2286 N N . PHE B 1 138 ? 15.617 -1.705 -14.875 1 76.81 138 PHE B N 1
ATOM 2287 C CA . PHE B 1 138 ? 16.25 -0.411 -15.109 1 76.81 138 PHE B CA 1
ATOM 2288 C C . PHE B 1 138 ? 17.484 -0.559 -15.992 1 76.81 138 PHE B C 1
ATOM 2290 O O . PHE B 1 138 ? 18.359 -1.372 -15.703 1 76.81 138 PHE B O 1
ATOM 2297 N N . VAL B 1 139 ? 17.391 -0.152 -17.25 1 64.94 139 VAL B N 1
ATOM 2298 C CA . VAL B 1 139 ? 18.562 -0.069 -18.125 1 64.94 139 VAL B CA 1
ATOM 2299 C C . VAL B 1 139 ? 19.297 1.244 -17.875 1 64.94 139 VAL B C 1
ATOM 2301 O O . VAL B 1 139 ? 18.688 2.318 -17.906 1 64.94 139 VAL B O 1
ATOM 2304 N N . GLY B 1 140 ? 20.219 1.178 -16.906 1 55.72 140 GLY B N 1
ATOM 2305 C CA . GLY B 1 140 ? 21.094 2.32 -16.703 1 55.72 140 GLY B CA 1
ATOM 2306 C C . GLY B 1 140 ? 21.266 3.184 -17.938 1 55.72 140 GLY B C 1
ATOM 2307 O O . GLY B 1 140 ? 21.531 2.676 -19.031 1 55.72 140 GLY B O 1
ATOM 2308 N N . GLN B 1 141 ? 20.375 4.066 -18.203 1 47.19 141 GLN B N 1
ATOM 2309 C CA . GLN B 1 141 ? 20.797 5 -19.234 1 47.19 141 GLN B CA 1
ATOM 2310 C C . GLN B 1 141 ? 22.219 5.5 -19 1 47.19 141 GLN B C 1
ATOM 2312 O O . GLN B 1 141 ? 22.562 5.879 -17.875 1 47.19 141 GLN B O 1
ATOM 2317 N N . THR B 1 142 ? 23.25 4.91 -19.719 1 39.53 142 THR B N 1
ATOM 2318 C CA . THR B 1 142 ? 24.531 5.586 -19.875 1 39.53 142 THR B CA 1
ATOM 2319 C C . THR B 1 142 ? 24.328 7.07 -20.156 1 39.53 142 THR B C 1
ATOM 2321 O O . THR B 1 142 ? 23.719 7.434 -21.172 1 39.53 142 THR B O 1
ATOM 2324 N N . VAL B 1 143 ? 24.312 7.883 -19.266 1 34.28 143 VAL B N 1
ATOM 2325 C CA . VAL B 1 143 ? 24.5 9.297 -19.578 1 34.28 143 VAL B CA 1
ATOM 2326 C C . VAL B 1 143 ? 25.75 9.477 -20.453 1 34.28 143 VAL B C 1
ATOM 2328 O O . VAL B 1 143 ? 26.844 9.07 -20.062 1 34.28 143 VAL B O 1
ATOM 2331 N N . ILE B 1 144 ? 25.547 9.516 -21.828 1 31.39 144 ILE B N 1
ATOM 2332 C CA . ILE B 1 144 ? 26.625 10.164 -22.578 1 31.39 144 ILE B CA 1
ATOM 2333 C C . ILE B 1 144 ? 27.016 11.477 -21.906 1 31.39 144 ILE B C 1
ATOM 2335 O O . ILE B 1 144 ? 26.172 12.367 -21.734 1 31.39 144 ILE B O 1
ATOM 2339 N N . GLY B 1 145 ? 28.062 11.359 -21.188 1 21.75 145 GLY B N 1
ATOM 2340 C CA . GLY B 1 145 ? 28.828 12.562 -20.906 1 21.75 145 GLY B CA 1
ATOM 2341 C C . GLY B 1 145 ? 29.266 13.297 -22.156 1 21.75 145 GLY B C 1
ATOM 2342 O O . GLY B 1 145 ? 29.5 12.68 -23.203 1 21.75 145 GLY B O 1
#

Solvent-accessible surface area (backbone atoms only — not comparable to full-atom values): 15623 Å² total; per-residue (Å²): 129,63,59,55,61,91,82,36,45,73,55,90,66,30,22,36,30,77,44,96,52,68,32,27,50,39,49,42,39,48,52,22,40,58,68,73,26,26,29,30,73,60,66,42,71,66,53,44,52,49,52,50,50,56,46,64,77,49,42,88,81,43,85,74,53,37,26,35,42,18,36,31,20,72,91,40,80,91,51,48,20,27,55,75,76,54,42,67,69,83,40,85,58,55,25,91,80,39,71,61,29,57,93,82,64,60,25,38,26,27,30,40,24,56,94,50,77,65,20,28,39,48,33,50,43,79,46,68,30,26,32,32,28,27,31,71,50,58,57,75,73,75,74,80,122,128,63,58,53,59,90,80,35,45,73,56,92,66,29,22,36,31,78,44,97,52,69,33,27,50,40,47,42,39,49,51,21,40,58,70,72,27,26,30,29,73,60,66,40,72,66,54,42,53,47,54,49,49,58,46,63,76,50,42,87,82,42,86,74,53,36,25,34,41,18,37,32,18,72,91,39,82,89,50,49,20,28,57,76,76,54,42,67,70,83,40,85,57,56,26,91,80,39,73,60,28,57,94,82,64,59,25,38,25,28,31,38,22,55,96,51,76,64,19,27,39,50,32,51,42,78,46,67,30,26,32,33,29,26,30,70,51,57,59,75,74,75,73,82,123

InterPro domains:
  IPR001304 C-type lectin-like [PF00059] (23-135)
  IPR001304 C-type lectin-like [PS50041] (11-134)
  IPR001304 C-type lectin-like [SM00034] (4-134)
  IPR016186 C-type lectin-like/link domain superfamily [G3DSA:3.10.100.10] (1-139)
  IPR016187 C-type lectin fold [SSF56436] (3-137)
  IPR018378 C-type lectin, conserved site [PS00615] (109-133)
  IPR050111 C-type lectin and snaclec domain-containing protein [PTHR22803] (4-136)

Organism: Mytilus galloprovincialis (NCBI:txid29158)

Radius of gyration: 20.16 Å; Cα contacts (8 Å, |Δi|>4): 573; chains: 2; bounding box: 48×52×58 Å

Nearest PDB structures (foldseek):
  6py1-assembly1_A  TM=8.652E-01  e=1.918E-12  Homo sapiens
  1jzn-assembly2_A  TM=9.098E-01  e=1.603E-11  Crotalus atrox
  1htn-assembly1_A  TM=9.132E-01  e=5.393E-11  Homo sapiens
  1tn3-assembly1_A  TM=9.145E-01  e=6.088E-11  Homo sapiens
  3l9j-assembly1_C  TM=8.772E-01  e=3.991E-10  Homo sapiens

Foldseek 3Di:
DLDDPPQWDDDDFKTKHWDLWWFFLVVVQVVLVVVQWGFADDADPVSLVVVLVVCVVVVVSDVQFKAFHQWWCVVPPPFIAGNVPRHGHNDFFAQVCPPVCDPVNQFTTWMAGVVSVRHIYTGHRGGIDITMIMHGRDPPPPPPD/DLDDPPQWDDDDFKTKHWDAWWFFLVVVQVVLVVVQWGFADDADPVSLVVVLVVCVVVVVSDVQFKAFHQWWCPVPPPFIAGNVPRHGHNDFFAQVCPPVCDPVNQFTTWMAGVVSVRHIYTGHRGGIDITMIMHGRDPPPPPPD

Sequence (290 aa):
QADCPNGFTRHDDSCYKAIRIRATWAESTVYCHMFGSELTSIETELENKFVIGMLQNMKGSFDPVKFWLGGSDMAEEGSWVWAKSGQPLTYTNWQHGNPDNGHDGDEHCMDLREDHHWQWGDNNCDEDFYFVCERPLFVGQTVIGQADCPNGFTRHDDSCYKAIRIRATWAESTVYCHMFGSELTSIETELENKFVIGMLQNMKGSFDPVKFWLGGSDMAEEGSWVWAKSGQPLTYTNWQHGNPDNGHDGDEHCMDLREDHHWQWGDNNCDEDFYFVCERPLFVGQTVIG

Secondary structure (DSSP, 8-state):
--PPPTT-EEETTEEEEEEEEEE-HHHHHHHHHHTT-EEPP--SHHHHHHHHHHHHHTGGG-SS-EEEEEEE-SSSTT--EETTT-PBPSS--BPTT-S--TTTT-EEEEEEEGGGTTEEEEEETTS-EEEEEEEE---------/--PPPTT-EEETTEEEEEEEEEE-HHHHHHHHHHTT-EEPP--SHHHHHHHHHHHHHTGGG-SS-EEEEEEE-SSSTT--EETTT-PBPSS--BPTT-S--TTTT-EEEEEEEGGGTTEEEEEETTS-EEEEEEEE---------

pLDDT: mean 92.87, std 13.39, range [21.25, 98.94]